Protein AF-A0A8C0BG82-F1 (afdb_monomer)

Organism: NCBI:txid224669

Foldseek 3Di:
DDDDDDDDDPPPPPDPDPLDQVLVVLDDPVLVVLLVPFQEEEEQDDPVDPVLVVLLVVLQFDPPQDWQCVLADVVLVVLLVVLLVVLLVCLVVLEDPVCVVVVDDSVNVSCVQCNPVRGGDLLVSLLSLVCSDSQNSHCPPRDDPRVVSSVVCVVVVGHYYHLHGSCLVSCLSVVDDSVLSNLQSVLSSVVVVCVVVVNDPDPDDVVRVSVCVSVVNCCVPQVVADDPSGGQSQDPPDDPVSNVSSVVSVVSCCVSVAVVSCVSSVVSVVVVCVVCVPGRYDYDYRDNDD

Mean predicted aligned error: 9.27 Å

Solvent-accessible surface area (backbone atoms only — not comparable to full-atom values): 17196 Å² total; per-residue (Å²): 143,84,83,83,88,79,86,84,85,84,78,77,75,79,69,78,70,79,85,71,40,76,66,62,77,72,51,56,67,69,59,55,49,48,52,69,72,25,52,27,42,35,28,50,57,47,85,83,43,66,64,47,52,52,46,52,58,56,68,39,40,35,69,100,75,46,48,37,72,78,76,40,57,71,66,60,43,51,50,51,50,56,50,53,55,50,43,65,71,44,40,60,76,39,48,47,71,68,46,46,75,72,69,53,44,53,68,57,52,45,44,73,73,55,50,69,48,55,36,29,30,63,55,53,44,37,45,47,57,73,59,62,42,59,70,48,49,51,53,58,92,55,62,54,70,69,59,46,52,51,53,51,35,54,75,68,68,36,49,74,45,50,73,54,55,58,65,71,68,42,44,62,63,70,64,55,54,69,68,57,38,52,50,52,38,51,51,52,53,51,52,55,53,33,42,73,70,65,77,41,80,84,74,83,51,72,68,51,51,53,51,28,57,76,67,71,45,46,66,76,53,50,71,78,43,70,69,61,89,62,83,85,67,85,52,96,83,54,56,74,70,56,46,51,54,31,50,50,51,50,53,48,47,49,44,45,68,32,53,54,38,51,54,53,45,52,55,49,52,55,47,53,53,69,78,38,79,89,61,44,75,31,79,57,70,88,76,59,81,132

Secondary structure (DSSP, 8-state):
--PPPPP-------PPPP---HHHHHS-HHHHHHHHH-SEEEESS-SS-HHHHHHHHHHTBPGGG--HHHHS-HHHHHHHHHHHHHHHHHHHHHS-HHHHHTT--HHHHHHHHHTTGGGB-HHHHHHHHHT-SHHHHHHTTSPPHHHHHHHHHHHTTPEEEESS-HHHHHHHHHTS-HHHHHHHHHHHHHHHHHHHTTSSPPP--HHHHHHHHHTT--HHHHSSS-SSSSPP---TTS-HHHHHHHHHHHHHHIIIIIIIHHHHHHHHHHHHHHH-TT--EEEE------

Nearest PDB structures (foldseek):
  8ev9-assembly1_D  TM=2.492E-01  e=1.684E+00  Homo sapiens
  7rhj-assembly1_B  TM=2.296E-01  e=2.253E+00  Homo sapiens
  7rhl-assembly1_B  TM=2.509E-01  e=4.441E+00  Homo sapiens
  7rhs-assembly1_D  TM=2.510E-01  e=9.188E+00  Homo sapiens

Radius of gyration: 22.51 Å; Cα contacts (8 Å, |Δi|>4): 256; chains: 1; bounding box: 66×70×52 Å

Structure (mmCIF, N/CA/C/O backbone):
data_AF-A0A8C0BG82-F1
#
_entry.id   AF-A0A8C0BG82-F1
#
loop_
_atom_site.group_PDB
_atom_site.id
_atom_site.type_symbol
_atom_site.label_atom_id
_atom_site.label_alt_id
_atom_site.label_comp_id
_atom_site.label_asym_id
_atom_site.label_entity_id
_atom_site.label_seq_id
_atom_site.pdbx_PDB_ins_code
_atom_site.Cartn_x
_atom_site.Cartn_y
_atom_site.Cartn_z
_atom_site.occupancy
_atom_site.B_iso_or_equiv
_atom_site.auth_seq_id
_atom_site.auth_comp_id
_atom_site.auth_asym_id
_atom_site.auth_atom_id
_atom_site.pdbx_PDB_model_num
ATOM 1 N N . ARG A 1 1 ? -39.133 -55.810 24.683 1.00 38.88 1 ARG A N 1
ATOM 2 C CA . ARG A 1 1 ? -38.107 -54.734 24.658 1.00 38.88 1 ARG A CA 1
ATOM 3 C C . ARG A 1 1 ? -37.184 -54.956 23.463 1.00 38.88 1 ARG A C 1
ATOM 5 O O . ARG A 1 1 ? -36.397 -55.885 23.531 1.00 38.88 1 ARG A O 1
ATOM 12 N N . ARG A 1 2 ? -37.277 -54.123 22.420 1.00 31.48 2 ARG A N 1
ATOM 13 C CA . ARG A 1 2 ? -36.164 -53.455 21.705 1.00 31.48 2 ARG A CA 1
ATOM 14 C C . ARG A 1 2 ? -36.752 -52.748 20.475 1.00 31.48 2 ARG A C 1
ATOM 16 O O . ARG A 1 2 ? -37.297 -53.392 19.590 1.00 31.48 2 ARG A O 1
ATOM 23 N N . ARG A 1 3 ? -36.729 -51.413 20.531 1.00 31.11 3 ARG A N 1
ATOM 24 C CA . ARG A 1 3 ? -37.060 -50.477 19.448 1.00 31.11 3 ARG A CA 1
ATOM 25 C C . ARG A 1 3 ? -35.919 -50.496 18.420 1.00 31.11 3 ARG A C 1
ATOM 27 O O . ARG A 1 3 ? -34.771 -50.668 18.824 1.00 31.11 3 ARG A O 1
ATOM 34 N N . GLY A 1 4 ? -36.240 -50.327 17.136 1.00 29.56 4 GLY A N 1
ATOM 35 C CA . GLY A 1 4 ? -35.252 -50.135 16.065 1.00 29.56 4 GLY A CA 1
ATOM 36 C C . GLY A 1 4 ? -34.573 -48.757 16.119 1.00 29.56 4 GLY A C 1
ATOM 37 O O . GLY A 1 4 ? -35.020 -47.903 16.891 1.00 29.56 4 GLY A O 1
ATOM 38 N N . PRO A 1 5 ? -33.519 -48.514 15.319 1.00 32.44 5 PRO A N 1
ATOM 39 C CA . PRO A 1 5 ? -32.954 -47.184 15.160 1.00 32.44 5 PRO A CA 1
ATOM 40 C C . PRO A 1 5 ? -33.536 -46.468 13.934 1.00 32.44 5 PRO A C 1
ATOM 42 O O . PRO A 1 5 ? -33.651 -47.031 12.846 1.00 32.44 5 PRO A O 1
ATOM 45 N N . ALA A 1 6 ? -33.910 -45.214 14.179 1.00 31.20 6 ALA A N 1
ATOM 46 C CA . ALA A 1 6 ? -34.323 -44.206 13.218 1.00 31.20 6 ALA A CA 1
ATOM 47 C C . ALA A 1 6 ? -33.116 -43.606 12.471 1.00 31.20 6 ALA A C 1
ATOM 49 O O . ALA A 1 6 ? -31.976 -43.719 12.922 1.00 31.20 6 ALA A O 1
ATOM 50 N N . GLY A 1 7 ? -33.414 -42.989 11.325 1.00 27.30 7 GLY A N 1
ATOM 51 C CA . GLY A 1 7 ? -32.470 -42.419 10.369 1.00 27.30 7 GLY A CA 1
ATOM 52 C C . GLY A 1 7 ? -31.543 -41.333 10.915 1.00 27.30 7 GLY A C 1
ATOM 53 O O . GLY A 1 7 ? -31.851 -40.625 11.871 1.00 27.30 7 GLY A O 1
ATOM 54 N N . ALA A 1 8 ? -30.390 -41.228 10.260 1.00 30.23 8 ALA A N 1
ATOM 55 C CA . ALA A 1 8 ? -29.417 -40.170 10.454 1.00 30.23 8 ALA A CA 1
ATOM 56 C C . ALA A 1 8 ? -29.614 -39.109 9.362 1.00 30.23 8 ALA A C 1
ATOM 58 O O . ALA A 1 8 ? -29.203 -39.303 8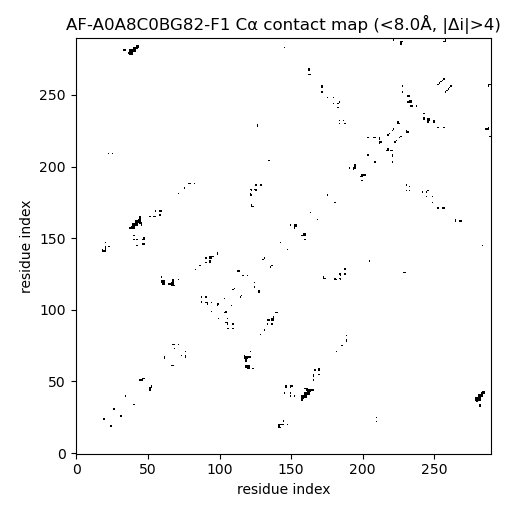.218 1.00 30.23 8 ALA A O 1
ATOM 59 N N . ASP A 1 9 ? -30.243 -37.995 9.731 1.00 28.62 9 ASP A N 1
ATOM 60 C CA . ASP A 1 9 ? -30.228 -36.755 8.961 1.00 28.62 9 ASP A CA 1
ATOM 61 C C . ASP A 1 9 ? -28.819 -36.146 9.015 1.00 28.62 9 ASP A C 1
ATOM 63 O O . ASP A 1 9 ? -28.390 -35.568 10.014 1.00 28.62 9 ASP A O 1
ATOM 67 N N . GLY A 1 10 ? -28.073 -36.294 7.922 1.00 26.84 10 GLY A N 1
ATOM 68 C CA . GLY A 1 10 ? -26.790 -35.633 7.702 1.00 26.84 10 GLY A CA 1
ATOM 69 C C . GLY A 1 10 ? -26.981 -34.203 7.202 1.00 26.84 10 GLY A C 1
ATOM 70 O O . GLY A 1 10 ? -26.769 -33.926 6.026 1.00 26.84 10 GLY A O 1
ATOM 71 N N . HIS A 1 11 ? -27.367 -33.277 8.079 1.00 28.92 11 HIS A N 1
ATOM 72 C CA . HIS A 1 11 ? -27.160 -31.840 7.863 1.00 28.92 11 HIS A CA 1
ATOM 73 C C . HIS A 1 11 ? -25.870 -31.412 8.563 1.00 28.92 11 HIS A C 1
ATOM 75 O O . HIS A 1 11 ? -25.867 -30.774 9.614 1.00 28.92 11 HIS A O 1
ATOM 81 N N . GLY A 1 12 ? -24.743 -31.790 7.960 1.00 26.22 12 GLY A N 1
ATOM 82 C CA . GLY A 1 12 ? -23.454 -31.183 8.256 1.00 26.22 12 GLY A CA 1
ATOM 83 C C . GLY A 1 12 ? -23.418 -29.793 7.636 1.00 26.22 12 GLY A C 1
ATOM 84 O O . GLY A 1 12 ? -22.928 -29.627 6.524 1.00 26.22 12 GLY A O 1
ATOM 85 N N . ALA A 1 13 ? -23.963 -28.799 8.338 1.00 27.16 13 ALA A N 1
ATOM 86 C CA . ALA A 1 13 ? -23.640 -27.411 8.055 1.00 27.16 13 ALA A CA 1
ATOM 87 C C . ALA A 1 13 ? -22.119 -27.271 8.198 1.00 27.16 13 ALA A C 1
ATOM 89 O O . ALA A 1 13 ? -21.587 -27.301 9.310 1.00 27.16 13 ALA A O 1
ATOM 90 N N . VAL A 1 14 ? -21.420 -27.182 7.066 1.00 28.69 14 VAL A N 1
ATOM 91 C CA . VAL A 1 14 ? -20.017 -26.781 7.021 1.00 28.69 14 VAL A CA 1
ATOM 92 C C . VAL A 1 14 ? -19.985 -25.375 7.603 1.00 28.69 14 VAL A C 1
ATOM 94 O O . VAL A 1 14 ? -20.322 -24.400 6.934 1.00 28.69 14 VAL A O 1
ATOM 97 N N . ARG A 1 15 ? -19.662 -25.273 8.895 1.00 26.80 15 ARG A N 1
ATOM 98 C CA . ARG A 1 15 ? -19.282 -23.997 9.490 1.00 26.80 15 ARG A CA 1
ATOM 99 C C . ARG A 1 15 ? -18.117 -23.479 8.645 1.00 26.80 15 ARG A C 1
ATOM 101 O O . ARG A 1 15 ? -17.170 -24.247 8.457 1.00 26.80 15 ARG A O 1
ATOM 108 N N . PRO A 1 16 ? -18.158 -22.243 8.120 1.00 30.59 16 PRO A N 1
ATOM 109 C CA . PRO A 1 16 ? -16.953 -21.665 7.557 1.00 30.59 16 PRO A CA 1
ATOM 110 C C . PRO A 1 16 ? -15.898 -21.721 8.662 1.00 30.59 16 PRO A C 1
ATOM 112 O O . PRO A 1 16 ? -16.149 -21.279 9.787 1.00 30.59 16 PRO A O 1
ATOM 115 N N . ALA A 1 17 ? -14.766 -22.363 8.374 1.00 31.86 17 ALA A N 1
ATOM 116 C CA . ALA A 1 17 ? -13.603 -22.271 9.239 1.00 31.86 17 ALA A CA 1
ATOM 117 C C . ALA A 1 17 ? -13.359 -20.777 9.506 1.00 31.86 17 ALA A C 1
ATOM 119 O O . ALA A 1 17 ? -13.514 -19.988 8.562 1.00 31.86 17 ALA A O 1
ATOM 120 N N . PRO A 1 18 ? -13.033 -20.365 10.745 1.00 40.84 18 PRO A N 1
ATOM 121 C CA . PRO A 1 18 ? -12.606 -18.996 10.960 1.00 40.84 18 PRO A CA 1
ATOM 122 C C . PRO A 1 18 ? -11.491 -18.736 9.951 1.00 40.84 18 PRO A C 1
ATOM 124 O O . PRO A 1 18 ? -10.557 -19.534 9.842 1.00 40.84 18 PRO A O 1
ATOM 127 N N . LEU A 1 19 ? -11.628 -17.673 9.163 1.00 45.09 19 LEU A N 1
ATOM 128 C CA . LEU A 1 19 ? -10.515 -17.127 8.401 1.00 45.09 19 LEU A CA 1
ATOM 129 C C . LEU A 1 19 ? -9.563 -16.547 9.450 1.00 45.09 19 LEU A C 1
ATOM 131 O O . LEU A 1 19 ? -9.586 -15.351 9.713 1.00 45.09 19 LEU A O 1
ATOM 135 N N . GLY A 1 20 ? -8.849 -17.429 10.150 1.00 49.94 20 GLY A N 1
ATOM 136 C CA . GLY A 1 20 ? -7.852 -17.051 11.130 1.00 49.94 20 GLY A CA 1
ATOM 137 C C . GLY A 1 20 ? -6.801 -16.247 10.395 1.00 49.94 20 GLY A C 1
ATOM 138 O O . GLY A 1 20 ? -6.220 -16.725 9.418 1.00 49.94 20 GLY A O 1
ATOM 139 N N . GLU A 1 21 ? -6.634 -15.004 10.811 1.00 66.69 21 GLU A N 1
ATOM 140 C CA . GLU A 1 21 ? -5.506 -14.201 10.391 1.00 66.69 21 GLU A CA 1
ATOM 141 C C . GLU A 1 21 ? -4.301 -14.681 11.222 1.00 66.69 21 GLU A C 1
ATOM 143 O O . GLU A 1 21 ? -4.390 -14.689 12.451 1.00 66.69 21 GLU A O 1
ATOM 148 N N . PRO A 1 22 ? -3.216 -15.173 10.595 1.00 70.00 22 PRO A N 1
ATOM 149 C CA . PRO A 1 22 ? -2.105 -15.784 11.312 1.00 70.00 22 PRO A CA 1
ATOM 150 C C . PRO A 1 22 ? -1.486 -14.863 12.359 1.00 70.00 22 PRO A C 1
ATOM 152 O O . PRO A 1 22 ? -1.104 -15.353 13.416 1.00 70.00 22 PRO A O 1
ATOM 155 N N . VAL A 1 23 ? -1.408 -13.549 12.112 1.00 75.69 23 VAL A N 1
ATOM 156 C CA . VAL A 1 23 ? -0.828 -12.586 13.061 1.00 75.69 23 VAL A CA 1
ATOM 157 C C . VAL A 1 23 ? -1.689 -12.462 14.322 1.00 75.69 23 VAL A C 1
ATOM 159 O O . VAL A 1 23 ? -1.130 -12.384 15.416 1.00 75.69 23 VAL A O 1
ATOM 162 N N . TRP A 1 24 ? -3.021 -12.516 14.219 1.00 83.62 24 TRP A N 1
ATOM 163 C CA . TRP A 1 24 ? -3.948 -12.418 15.351 1.00 83.62 24 TRP A CA 1
ATOM 164 C C . TRP A 1 24 ? -3.659 -13.452 16.437 1.00 83.62 24 TRP A C 1
ATOM 166 O O . TRP A 1 24 ? -3.707 -13.131 17.629 1.00 83.62 24 TRP A O 1
ATOM 176 N N . ASP A 1 25 ? -3.305 -14.677 16.057 1.00 85.56 25 ASP A N 1
ATOM 177 C CA . ASP A 1 25 ? -2.977 -15.728 17.019 1.00 85.56 25 ASP A CA 1
ATOM 178 C C . ASP A 1 25 ? -1.747 -15.360 17.863 1.00 85.56 25 ASP A C 1
ATOM 180 O O . ASP A 1 25 ? -1.724 -15.653 19.061 1.00 85.56 25 ASP A O 1
ATOM 184 N N . PHE A 1 26 ? -0.804 -14.604 17.297 1.00 84.31 26 PHE A N 1
ATOM 185 C CA . PHE A 1 26 ? 0.398 -14.111 17.975 1.00 84.31 26 PHE A CA 1
ATOM 186 C C . PHE A 1 26 ? 0.220 -12.764 18.689 1.00 84.31 26 PHE A C 1
ATOM 188 O O . PHE A 1 26 ? 1.141 -12.330 19.381 1.00 84.31 26 PHE A O 1
ATOM 195 N N . ILE A 1 27 ? -0.940 -12.105 18.574 1.00 85.62 27 ILE A N 1
ATOM 196 C CA . ILE A 1 27 ? -1.218 -10.874 19.323 1.00 85.62 27 ILE A CA 1
ATOM 197 C C . ILE A 1 27 ? -1.362 -11.192 20.826 1.00 85.62 27 ILE A C 1
ATOM 199 O O . ILE A 1 27 ? -2.117 -12.105 21.184 1.00 85.62 27 ILE A O 1
ATOM 203 N N . PRO A 1 28 ? -0.701 -10.429 21.721 1.00 89.31 28 PRO A N 1
ATOM 204 C CA . PRO A 1 28 ? -0.795 -10.618 23.167 1.00 89.31 28 PRO A CA 1
ATOM 205 C C . PRO A 1 28 ? -2.232 -10.601 23.719 1.00 89.31 28 PRO A C 1
ATOM 207 O O . PRO A 1 28 ? -3.070 -9.794 23.305 1.00 89.31 28 PRO A O 1
ATOM 210 N N . ASP A 1 29 ? -2.508 -11.446 24.717 1.00 92.38 29 ASP A N 1
ATOM 211 C CA . ASP A 1 29 ? -3.850 -11.605 25.304 1.00 92.38 29 ASP A CA 1
ATOM 212 C C . ASP A 1 29 ? -4.402 -10.319 25.929 1.00 92.38 29 ASP A C 1
ATOM 214 O O . ASP A 1 29 ? -5.606 -10.071 25.885 1.00 92.38 29 ASP A O 1
ATOM 218 N N . ASN A 1 30 ? -3.542 -9.458 26.475 1.00 93.31 30 ASN A N 1
ATOM 219 C CA . ASN A 1 30 ? -3.946 -8.150 26.994 1.00 93.31 30 ASN A CA 1
ATOM 220 C C . ASN A 1 30 ? -4.459 -7.224 25.878 1.00 93.31 30 ASN A C 1
ATOM 222 O O . ASN A 1 30 ? -5.438 -6.508 26.092 1.00 93.31 30 ASN A O 1
ATOM 226 N N . SER A 1 31 ? -3.855 -7.265 24.688 1.00 92.88 31 SER A N 1
ATOM 227 C CA . SER A 1 31 ? -4.324 -6.516 23.517 1.00 92.88 31 SER A CA 1
ATOM 228 C C . SER A 1 31 ? -5.655 -7.069 23.008 1.00 92.88 31 SER A C 1
ATOM 230 O O . SER A 1 31 ? -6.578 -6.297 22.746 1.00 92.88 31 SER A O 1
ATOM 232 N N . LYS A 1 32 ? -5.808 -8.401 22.961 1.00 94.69 32 LYS A N 1
ATOM 233 C CA . LYS A 1 32 ? -7.087 -9.059 22.631 1.00 94.69 32 LYS A CA 1
ATOM 234 C C . LYS A 1 32 ? -8.185 -8.682 23.633 1.00 94.69 32 LYS A C 1
ATOM 236 O O . LYS A 1 32 ? -9.292 -8.312 23.242 1.00 94.69 32 LYS A O 1
ATOM 241 N N . ALA A 1 33 ? -7.875 -8.698 24.929 1.00 95.44 33 ALA A N 1
ATOM 242 C CA . ALA A 1 33 ? -8.799 -8.298 25.988 1.00 95.44 33 ALA A CA 1
ATOM 243 C C . ALA A 1 33 ? -9.199 -6.817 25.878 1.00 95.44 33 ALA A C 1
ATOM 245 O O . ALA A 1 33 ? -10.384 -6.497 25.995 1.00 95.44 33 ALA A O 1
ATOM 246 N N . ALA A 1 34 ? -8.249 -5.921 25.591 1.00 95.31 34 ALA A N 1
ATOM 247 C CA . ALA A 1 34 ? -8.524 -4.504 25.357 1.00 95.31 34 ALA A CA 1
ATOM 248 C C . ALA A 1 34 ? -9.420 -4.290 24.127 1.00 95.31 34 ALA A C 1
ATOM 250 O O . ALA A 1 34 ? -10.384 -3.522 24.191 1.00 95.31 34 ALA A O 1
ATOM 251 N N . PHE A 1 35 ? -9.166 -5.019 23.035 1.00 95.88 35 PHE A N 1
ATOM 252 C CA . PHE A 1 35 ? -10.030 -5.007 21.857 1.00 95.88 35 PHE A CA 1
ATOM 253 C C . PHE A 1 35 ? -11.457 -5.417 22.230 1.00 95.88 35 PHE A C 1
ATOM 255 O O . PHE A 1 35 ? -12.406 -4.687 21.935 1.00 95.88 35 PHE A O 1
ATOM 262 N N . HIS A 1 36 ? -11.633 -6.523 22.958 1.00 95.12 36 HIS A N 1
ATOM 263 C CA . HIS A 1 36 ? -12.955 -6.982 23.386 1.00 95.12 36 HIS A CA 1
ATOM 264 C C . HIS A 1 36 ? -13.666 -6.002 24.330 1.00 95.12 36 HIS A C 1
ATOM 266 O O . HIS A 1 36 ? -14.861 -5.772 24.139 1.00 95.12 36 HIS A O 1
ATOM 272 N N . ALA A 1 37 ? -12.951 -5.385 25.273 1.00 95.56 37 ALA A N 1
ATOM 273 C CA . ALA A 1 37 ? -13.503 -4.441 26.249 1.00 95.56 37 ALA A CA 1
ATOM 274 C C . ALA A 1 37 ? -13.839 -3.052 25.669 1.00 95.56 37 ALA A C 1
ATOM 276 O O . ALA A 1 37 ? -14.608 -2.297 26.270 1.00 95.56 37 ALA A O 1
ATOM 277 N N . SER A 1 38 ? -13.270 -2.691 24.517 1.00 96.38 38 SER A N 1
ATOM 278 C CA . SER A 1 38 ? -13.531 -1.398 23.879 1.00 96.38 38 SER A CA 1
ATOM 279 C C . SER A 1 38 ? -14.961 -1.280 23.333 1.00 96.38 38 SER A C 1
ATOM 281 O O . SER A 1 38 ? -15.551 -2.242 22.840 1.00 96.38 38 SER A O 1
ATOM 283 N N . SER A 1 39 ? -15.529 -0.081 23.391 1.00 94.19 39 SER A N 1
ATOM 284 C CA . SER A 1 39 ? -16.819 0.239 22.762 1.00 94.19 39 SER A CA 1
ATOM 285 C C . SER A 1 39 ? -16.655 0.682 21.307 1.00 94.19 39 SER A C 1
ATOM 287 O O . SER A 1 39 ? -17.536 0.456 20.473 1.00 94.19 39 SER A O 1
ATOM 289 N N . SER A 1 40 ? -15.511 1.302 21.013 1.00 95.62 40 SER A N 1
ATOM 290 C CA . SER A 1 40 ? -15.192 1.893 19.721 1.00 95.62 40 SER A CA 1
ATOM 291 C C . SER A 1 40 ? -13.805 1.457 19.260 1.00 95.62 40 SER A C 1
ATOM 293 O O . SER A 1 40 ? -12.877 1.406 20.067 1.00 95.62 40 SER A O 1
ATOM 295 N N . VAL A 1 41 ? -13.660 1.179 17.970 1.00 96.06 41 VAL A N 1
ATOM 296 C CA . VAL A 1 41 ? -12.406 0.767 17.335 1.00 96.06 41 VAL A CA 1
ATOM 297 C C . VAL A 1 41 ? -12.081 1.746 16.217 1.00 96.06 41 VAL A C 1
ATOM 299 O O . VAL A 1 41 ? -12.922 2.012 15.365 1.00 96.06 41 VAL A O 1
ATOM 302 N N . TYR A 1 42 ? -10.877 2.301 16.227 1.00 95.50 42 TYR A N 1
ATOM 303 C CA . TYR A 1 42 ? -10.434 3.269 15.233 1.00 95.50 42 TYR A CA 1
ATOM 304 C C . TYR A 1 42 ? -9.222 2.746 14.474 1.00 95.50 42 TYR A C 1
ATOM 306 O O . TYR A 1 42 ? -8.256 2.278 15.079 1.00 95.50 42 TYR A O 1
ATOM 314 N N . PHE A 1 43 ? -9.290 2.883 13.156 1.00 93.62 43 PHE A N 1
ATOM 315 C CA . PHE A 1 43 ? -8.257 2.498 12.204 1.00 93.62 43 PHE A CA 1
ATOM 316 C C . PHE A 1 43 ? -7.637 3.731 11.549 1.00 93.62 43 PHE A C 1
ATOM 318 O O . PHE A 1 43 ? -8.096 4.865 11.726 1.00 93.62 43 PHE A O 1
ATOM 325 N N . GLU A 1 44 ? -6.578 3.512 10.781 1.00 91.06 44 GLU A N 1
ATOM 326 C CA . GLU A 1 44 ? -5.970 4.540 9.935 1.00 91.06 44 GLU A CA 1
ATOM 327 C C . GLU A 1 44 ? -6.973 5.028 8.891 1.00 91.06 44 GLU A C 1
ATOM 329 O O . GLU A 1 44 ? -7.317 6.206 8.845 1.00 91.06 44 GLU A O 1
ATOM 334 N N . LEU A 1 45 ? -7.508 4.084 8.121 1.00 89.75 45 LEU A N 1
ATOM 335 C CA . LEU A 1 45 ? -8.561 4.279 7.142 1.00 89.75 45 LEU A CA 1
ATOM 336 C C . LEU A 1 45 ? -9.692 3.289 7.382 1.00 89.75 45 LEU A C 1
ATOM 338 O O . LEU A 1 45 ? -9.478 2.181 7.871 1.00 89.75 45 LEU A O 1
ATOM 342 N N . ASP A 1 46 ? -10.892 3.680 6.970 1.00 88.25 46 ASP A N 1
ATOM 343 C CA . ASP A 1 46 ? -12.038 2.787 6.961 1.00 88.25 46 ASP A CA 1
ATOM 344 C C . ASP A 1 46 ? -12.004 1.928 5.692 1.00 88.25 46 ASP A C 1
ATOM 346 O O . ASP A 1 46 ? -12.436 2.350 4.620 1.00 88.25 46 ASP A O 1
ATOM 350 N N . LEU A 1 47 ? -11.438 0.727 5.807 1.00 82.69 47 LEU A N 1
ATOM 351 C CA . LEU A 1 47 ? -11.341 -0.217 4.693 1.00 82.69 47 LEU A CA 1
ATOM 352 C C . LEU A 1 47 ? -12.660 -0.950 4.402 1.00 82.69 47 LEU A C 1
ATOM 354 O O . LEU A 1 47 ? -12.710 -1.706 3.429 1.00 82.69 47 LEU A O 1
ATOM 358 N N . THR A 1 48 ? -13.710 -0.757 5.210 1.00 85.50 48 THR A N 1
ATOM 359 C CA . THR A 1 48 ? -15.042 -1.319 4.936 1.00 85.50 48 THR A CA 1
ATOM 360 C C . THR A 1 48 ? -15.938 -0.328 4.191 1.00 85.50 48 THR A C 1
ATOM 362 O O . THR A 1 48 ? -16.858 -0.758 3.492 1.00 85.50 48 THR A O 1
ATOM 365 N N . ASP A 1 49 ? -15.610 0.971 4.217 1.00 88.06 49 ASP A N 1
ATOM 366 C CA . ASP A 1 49 ? -16.267 2.007 3.414 1.00 88.06 49 ASP A CA 1
ATOM 367 C C . ASP A 1 49 ? -15.888 1.934 1.911 1.00 88.06 49 ASP A C 1
ATOM 369 O O . ASP A 1 49 ? -14.734 2.193 1.531 1.00 88.06 49 ASP A O 1
ATOM 373 N N . PRO A 1 50 ? -16.854 1.675 1.001 1.00 90.94 50 PRO A N 1
ATOM 374 C CA . PRO A 1 50 ? -16.617 1.684 -0.442 1.00 90.94 50 PRO A CA 1
ATOM 375 C C . PRO A 1 50 ? -16.060 3.009 -0.983 1.00 90.94 50 PRO A C 1
ATOM 377 O O . PRO A 1 50 ? -15.334 2.993 -1.983 1.00 90.94 50 PRO A O 1
ATOM 380 N N . TYR A 1 51 ? -16.371 4.151 -0.357 1.00 93.19 51 TYR A N 1
ATOM 381 C CA . TYR A 1 51 ? -15.844 5.449 -0.788 1.00 93.19 51 TYR A CA 1
ATOM 382 C C . TYR A 1 51 ? -14.345 5.567 -0.519 1.00 93.19 51 TYR A C 1
ATOM 384 O O . TYR A 1 51 ? -13.616 6.055 -1.387 1.00 93.19 51 TYR A O 1
ATOM 392 N N . THR A 1 52 ? -13.864 5.057 0.617 1.00 89.06 52 THR A N 1
ATOM 393 C CA . THR A 1 52 ? -12.429 4.980 0.926 1.00 89.06 52 THR A CA 1
ATOM 394 C C . THR A 1 52 ? -11.698 4.135 -0.111 1.00 89.06 52 THR A C 1
ATOM 396 O O . THR A 1 52 ? -10.703 4.579 -0.690 1.00 89.06 52 THR A O 1
ATOM 399 N N . ILE A 1 53 ? -12.224 2.945 -0.416 1.00 85.75 53 ILE A N 1
ATOM 400 C CA . ILE A 1 53 ? -11.636 2.038 -1.412 1.00 85.75 53 ILE A CA 1
ATOM 401 C C . ILE A 1 53 ? -11.616 2.681 -2.806 1.00 85.75 53 ILE A C 1
ATOM 403 O O . ILE A 1 53 ? -10.591 2.656 -3.491 1.00 85.75 53 ILE A O 1
ATOM 407 N N . SER A 1 54 ? -12.720 3.308 -3.220 1.00 91.69 54 SER A N 1
ATOM 408 C CA . SER A 1 54 ? -12.807 4.015 -4.503 1.00 91.69 54 SER A CA 1
ATOM 409 C C . SER A 1 54 ? -11.854 5.214 -4.573 1.00 91.69 54 SER A C 1
ATOM 411 O O . SER A 1 54 ? -11.238 5.460 -5.616 1.00 91.69 54 SER A O 1
ATOM 413 N N . GLY A 1 55 ? -11.706 5.962 -3.479 1.00 92.19 55 GLY A N 1
ATOM 414 C CA . GLY A 1 55 ? -10.777 7.084 -3.383 1.00 92.19 55 GLY A CA 1
ATOM 415 C C . GLY A 1 55 ? -9.322 6.634 -3.526 1.00 92.19 55 GLY A C 1
ATOM 416 O O . GLY A 1 55 ? -8.585 7.188 -4.347 1.00 92.19 55 GLY A O 1
ATOM 417 N N . LEU A 1 56 ? -8.932 5.581 -2.799 1.00 87.75 56 LEU A N 1
ATOM 418 C CA . LEU A 1 56 ? -7.603 4.974 -2.902 1.00 87.75 56 LEU A CA 1
ATOM 419 C C . LEU A 1 56 ? -7.338 4.455 -4.317 1.00 87.75 56 LEU A C 1
ATOM 421 O O . LEU A 1 56 ? -6.263 4.689 -4.860 1.00 87.75 56 LEU A O 1
ATOM 425 N N . ALA A 1 57 ? -8.307 3.789 -4.949 1.00 88.94 57 ALA A N 1
ATOM 426 C CA . ALA A 1 57 ? -8.161 3.318 -6.325 1.00 88.94 57 ALA A CA 1
ATOM 427 C C . ALA A 1 57 ? -7.966 4.484 -7.309 1.00 88.94 57 ALA A C 1
ATOM 429 O O . ALA A 1 57 ? -7.117 4.417 -8.197 1.00 88.94 57 ALA A O 1
ATOM 430 N N . SER A 1 58 ? -8.709 5.576 -7.125 1.00 92.44 58 SER A N 1
ATOM 431 C CA . SER A 1 58 ? -8.655 6.747 -8.006 1.00 92.44 58 SER A CA 1
ATOM 432 C C . SER A 1 58 ? -7.318 7.483 -7.913 1.00 92.44 58 SER A C 1
ATOM 434 O O . SER A 1 58 ? -6.768 7.898 -8.933 1.00 92.44 58 SER A O 1
ATOM 436 N N . CYS A 1 59 ? -6.750 7.611 -6.710 1.00 90.19 59 CYS A N 1
ATOM 437 C CA . CYS A 1 59 ? -5.499 8.344 -6.511 1.00 90.19 59 CYS A CA 1
ATOM 438 C C . CYS A 1 59 ? -4.255 7.612 -7.052 1.00 90.19 59 CYS A C 1
ATOM 440 O O . CYS A 1 59 ? -3.202 8.237 -7.219 1.00 90.19 59 CYS A O 1
ATOM 442 N N . GLN A 1 60 ? -4.378 6.314 -7.358 1.00 91.12 60 GLN A N 1
ATOM 443 C CA . GLN A 1 60 ? -3.329 5.514 -7.998 1.00 91.12 60 GLN A CA 1
ATOM 444 C C . GLN A 1 60 ? -3.160 5.835 -9.483 1.00 91.12 60 GLN A C 1
ATOM 446 O O . GLN A 1 60 ? -2.124 5.517 -10.068 1.00 91.12 60 GLN A O 1
ATOM 451 N N . MET A 1 61 ? -4.173 6.435 -10.106 1.00 94.75 61 MET A N 1
ATOM 452 C CA . MET A 1 61 ? -4.261 6.573 -11.555 1.00 94.75 61 MET A CA 1
ATOM 453 C C . MET A 1 61 ? -3.475 7.782 -12.065 1.00 94.75 61 MET A C 1
ATOM 455 O O . MET A 1 61 ? -3.356 8.818 -11.395 1.00 94.75 61 MET A O 1
ATOM 459 N N . LEU A 1 62 ? -2.930 7.652 -13.275 1.00 95.19 62 LEU A N 1
ATOM 460 C CA . LEU A 1 62 ? -2.367 8.778 -14.011 1.00 95.19 62 LEU A CA 1
ATOM 461 C C . LEU A 1 62 ? -3.456 9.835 -14.268 1.00 95.19 62 LEU A C 1
ATOM 463 O O . LEU A 1 62 ? -4.609 9.481 -14.550 1.00 95.19 62 LEU A O 1
ATOM 467 N N . PRO A 1 63 ? -3.115 11.132 -14.154 1.00 91.88 63 PRO A N 1
ATOM 468 C CA . PRO A 1 63 ? -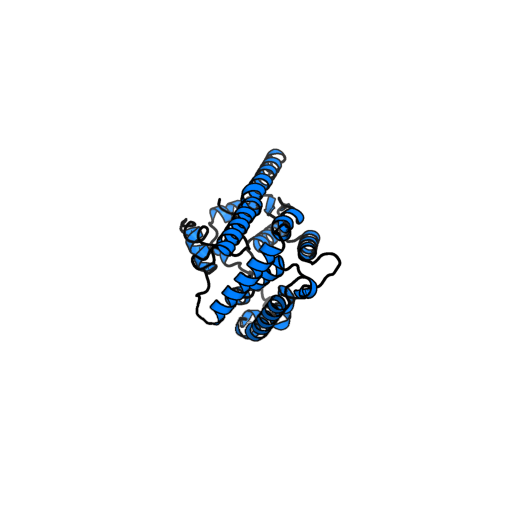4.059 12.204 -14.432 1.00 91.88 63 PRO A CA 1
ATOM 469 C C . PRO A 1 63 ? -4.449 12.206 -15.917 1.00 91.88 63 PRO A C 1
ATOM 471 O O . PRO A 1 63 ? -3.792 11.596 -16.753 1.00 91.88 63 PRO A O 1
ATOM 474 N N . HIS A 1 64 ? -5.565 12.863 -16.245 1.00 90.06 64 HIS A N 1
ATOM 475 C CA . HIS A 1 64 ? -6.041 13.071 -17.627 1.00 90.06 64 HIS A CA 1
ATOM 476 C C . HIS A 1 64 ? -6.246 11.805 -18.475 1.00 90.06 64 HIS A C 1
ATOM 478 O O . HIS A 1 64 ? -6.502 11.887 -19.672 1.00 90.06 64 HIS A O 1
ATOM 484 N N . GLY A 1 65 ? -6.195 10.632 -17.852 1.00 86.31 65 GLY A N 1
ATOM 485 C CA . GLY A 1 65 ? -6.359 9.363 -18.532 1.00 86.31 65 GLY A CA 1
ATOM 486 C C . GLY A 1 65 ? -5.133 8.880 -19.308 1.00 86.31 65 GLY A C 1
ATOM 487 O O . GLY A 1 65 ? -5.282 7.951 -20.100 1.00 86.31 65 GLY A O 1
ATOM 488 N N . GLU A 1 66 ? -3.957 9.456 -19.056 1.00 94.19 66 GLU A N 1
ATOM 489 C CA . GLU A 1 66 ? -2.691 9.063 -19.685 1.00 94.19 66 GLU A CA 1
ATOM 490 C C . GLU A 1 66 ? -2.343 7.585 -19.443 1.00 94.19 66 GLU A C 1
ATOM 492 O O . GLU A 1 66 ? -2.897 6.914 -18.554 1.00 94.19 66 GLU A O 1
ATOM 497 N N . ASN A 1 67 ? -1.415 7.074 -20.253 1.00 96.00 67 ASN A N 1
ATOM 498 C CA . ASN A 1 67 ? -0.868 5.735 -20.117 1.00 96.00 67 ASN A CA 1
ATOM 499 C C . ASN A 1 67 ? 0.594 5.788 -19.653 1.00 96.00 67 ASN A C 1
ATOM 501 O O . ASN A 1 67 ? 1.351 6.714 -19.936 1.00 96.00 67 ASN A O 1
ATOM 505 N N . LEU A 1 68 ? 1.012 4.748 -18.946 1.00 95.75 68 LEU A N 1
ATOM 506 C CA . LEU A 1 68 ? 2.348 4.618 -18.401 1.00 95.75 68 LEU A CA 1
ATOM 507 C C . LEU A 1 68 ? 3.426 4.604 -19.495 1.00 95.75 68 LEU A C 1
ATOM 509 O O . LEU A 1 68 ? 4.534 5.088 -19.264 1.00 95.75 68 LEU A O 1
ATOM 513 N N . GLN A 1 69 ? 3.106 4.095 -20.688 1.00 96.38 69 GLN A N 1
ATOM 514 C CA . GLN A 1 69 ? 4.013 4.129 -21.841 1.00 96.38 69 GLN A CA 1
ATOM 515 C C . GLN A 1 69 ? 4.344 5.559 -22.309 1.00 96.38 69 GLN A C 1
ATOM 517 O O . GLN A 1 69 ? 5.387 5.756 -22.929 1.00 96.38 69 GLN A O 1
ATOM 522 N N . ASP A 1 70 ? 3.459 6.526 -22.035 1.00 94.50 70 ASP A N 1
ATOM 523 C CA . ASP A 1 70 ? 3.594 7.914 -22.487 1.00 94.50 70 ASP A CA 1
ATOM 524 C C . ASP A 1 70 ? 4.496 8.717 -21.539 1.00 94.50 70 ASP A C 1
ATOM 526 O O . ASP A 1 70 ? 5.153 9.670 -21.955 1.00 94.50 70 ASP A O 1
ATOM 530 N N . VAL A 1 71 ? 4.563 8.307 -20.268 1.00 95.12 71 VAL A N 1
ATOM 531 C CA . VAL A 1 71 ? 5.368 8.977 -19.237 1.00 95.12 71 VAL A CA 1
ATOM 532 C C . VAL A 1 71 ? 6.722 8.301 -19.021 1.00 95.12 71 VAL A C 1
ATOM 534 O O . VAL A 1 71 ? 7.708 8.979 -18.745 1.00 95.12 71 VAL A O 1
ATOM 537 N N . LEU A 1 72 ? 6.817 6.972 -19.143 1.00 97.12 72 LEU A N 1
ATOM 538 C CA . LEU A 1 72 ? 8.061 6.249 -18.873 1.00 97.12 72 LEU A CA 1
ATOM 539 C C . LEU A 1 72 ? 9.034 6.252 -20.062 1.00 97.12 72 LEU A C 1
ATOM 541 O O . LEU A 1 72 ? 8.621 6.112 -21.214 1.00 97.12 72 LEU A O 1
ATOM 545 N N . PRO A 1 73 ? 10.358 6.254 -19.802 1.00 97.75 73 PRO A N 1
ATOM 546 C CA . PRO A 1 73 ? 11.344 5.941 -20.826 1.00 97.75 73 PRO A CA 1
ATOM 547 C C . PRO A 1 73 ? 11.049 4.590 -21.488 1.00 97.75 73 PRO A C 1
ATOM 549 O O . PRO A 1 73 ? 10.804 3.588 -20.810 1.00 97.75 73 PRO A O 1
ATOM 552 N N . ARG A 1 74 ? 11.138 4.543 -22.823 1.00 97.31 74 ARG A N 1
ATOM 553 C CA . ARG A 1 74 ? 10.741 3.382 -23.640 1.00 97.31 74 ARG A CA 1
ATOM 554 C C . ARG A 1 74 ? 11.354 2.058 -23.176 1.00 97.31 74 ARG A C 1
ATOM 556 O O . ARG A 1 74 ? 10.677 1.032 -23.202 1.00 97.31 74 ARG A O 1
ATOM 563 N N . GLU A 1 75 ? 12.626 2.062 -22.776 1.00 97.19 75 GLU A N 1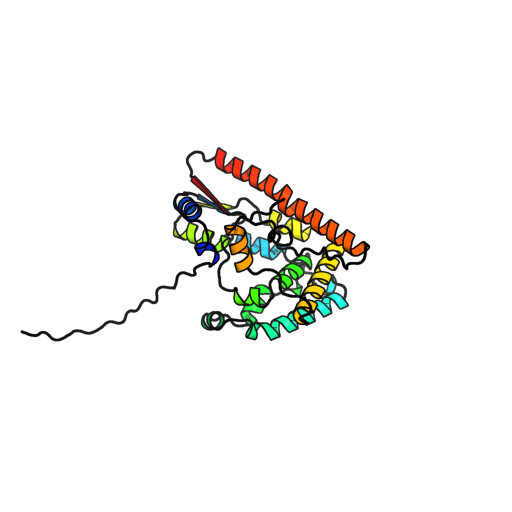
ATOM 564 C CA . GLU A 1 75 ? 13.284 0.837 -22.307 1.00 97.19 75 GLU A CA 1
ATOM 565 C C . GLU A 1 75 ? 12.812 0.416 -20.913 1.00 97.19 75 GLU A C 1
ATOM 567 O O . GLU A 1 75 ? 12.581 -0.770 -20.687 1.00 97.19 75 GLU A O 1
ATOM 572 N N . LEU A 1 76 ? 12.573 1.370 -20.008 1.00 97.50 76 LEU A N 1
ATOM 573 C CA . LEU A 1 76 ? 12.050 1.079 -18.673 1.00 97.50 76 LEU A CA 1
ATOM 574 C C . LEU A 1 76 ? 10.641 0.478 -18.750 1.00 97.50 76 LEU A C 1
ATOM 576 O O . LEU A 1 76 ? 10.383 -0.549 -18.125 1.00 97.50 76 LEU A O 1
ATOM 580 N N . TYR A 1 77 ? 9.759 1.045 -19.582 1.00 98.25 77 TYR A N 1
ATOM 581 C CA . TYR A 1 77 ? 8.419 0.492 -19.810 1.00 98.25 77 TYR A CA 1
ATOM 582 C C . TYR A 1 77 ? 8.475 -0.935 -20.381 1.00 98.25 77 TYR A C 1
ATOM 584 O O . TYR A 1 77 ? 7.792 -1.834 -19.890 1.00 98.25 77 TYR A O 1
ATOM 592 N N . ARG A 1 78 ? 9.334 -1.194 -21.379 1.00 98.00 78 ARG A N 1
ATOM 593 C CA . ARG A 1 78 ? 9.520 -2.553 -21.924 1.00 98.00 78 ARG A CA 1
ATOM 594 C C . ARG A 1 78 ? 10.035 -3.534 -20.881 1.00 98.00 78 ARG A C 1
ATOM 596 O O . ARG A 1 78 ? 9.579 -4.675 -20.848 1.00 98.00 78 ARG A O 1
ATOM 603 N N . ARG A 1 79 ? 10.991 -3.112 -20.055 1.00 97.81 79 ARG A N 1
ATOM 604 C CA . ARG A 1 79 ? 11.571 -3.933 -18.991 1.00 97.81 79 ARG A CA 1
ATOM 605 C C . ARG A 1 79 ? 10.527 -4.293 -17.935 1.00 97.81 79 ARG A C 1
ATOM 607 O O . ARG A 1 79 ? 10.383 -5.472 -17.627 1.00 97.81 79 ARG A O 1
ATOM 614 N N . LEU A 1 80 ? 9.736 -3.316 -17.495 1.00 97.88 80 LEU A N 1
ATOM 615 C CA . LEU A 1 80 ? 8.579 -3.523 -16.627 1.00 97.88 80 LEU A CA 1
ATOM 616 C C . LEU A 1 80 ? 7.575 -4.510 -17.241 1.00 97.88 80 LEU A C 1
ATOM 618 O O . LEU A 1 80 ? 7.191 -5.477 -16.590 1.00 97.88 80 LEU A O 1
ATOM 622 N N . LYS A 1 81 ? 7.196 -4.316 -18.510 1.00 98.00 81 LYS A N 1
ATOM 623 C CA . LYS A 1 81 ? 6.257 -5.206 -19.208 1.00 98.00 81 LYS A CA 1
ATOM 624 C C . LYS A 1 81 ? 6.763 -6.651 -19.256 1.00 98.00 81 LYS A C 1
ATOM 626 O O . LYS A 1 81 ? 6.036 -7.554 -18.863 1.00 98.00 81 LYS A O 1
ATOM 631 N N . ARG A 1 82 ? 8.031 -6.868 -19.635 1.00 97.69 82 ARG A N 1
ATOM 632 C CA . ARG A 1 82 ? 8.669 -8.203 -19.605 1.00 97.69 82 ARG A CA 1
ATOM 633 C C . ARG A 1 82 ? 8.653 -8.821 -18.204 1.00 97.69 82 ARG A C 1
ATOM 635 O O . ARG A 1 82 ? 8.504 -10.033 -18.072 1.00 97.69 82 ARG A O 1
ATOM 642 N N . HIS A 1 83 ? 8.842 -8.010 -17.165 1.00 96.69 83 HIS A N 1
ATOM 643 C CA . HIS A 1 83 ? 8.813 -8.477 -15.783 1.00 96.69 83 HIS A CA 1
ATOM 644 C C . HIS A 1 83 ? 7.402 -8.913 -15.350 1.00 96.69 83 HIS A C 1
ATOM 646 O O . HIS A 1 83 ? 7.244 -9.998 -14.794 1.00 96.69 83 HIS A O 1
ATOM 652 N N . LEU A 1 84 ? 6.370 -8.133 -15.680 1.00 97.00 84 LEU A N 1
ATOM 653 C CA . LEU A 1 84 ? 4.973 -8.496 -15.417 1.00 97.00 84 LEU A CA 1
ATOM 654 C C . LEU A 1 84 ? 4.524 -9.724 -16.227 1.00 97.00 84 LEU A C 1
ATOM 656 O O . LEU A 1 84 ? 3.820 -10.578 -15.689 1.00 97.00 84 LEU A O 1
ATOM 660 N N . ASP A 1 85 ? 4.979 -9.861 -17.477 1.00 96.75 85 ASP A N 1
ATOM 661 C CA . ASP A 1 85 ? 4.742 -11.055 -18.301 1.00 96.75 85 ASP A CA 1
ATOM 662 C C . ASP A 1 85 ? 5.354 -12.309 -17.638 1.00 96.75 85 ASP A C 1
ATOM 664 O O . ASP A 1 85 ? 4.714 -13.360 -17.577 1.00 96.75 85 ASP A O 1
ATOM 668 N N . TYR A 1 86 ? 6.561 -12.192 -17.068 1.00 95.94 86 TYR A N 1
ATOM 669 C CA . TYR A 1 86 ? 7.177 -13.256 -16.268 1.00 95.94 86 TYR A CA 1
ATOM 670 C C . TYR A 1 86 ? 6.349 -13.599 -15.022 1.00 95.94 86 TYR A C 1
ATOM 672 O O . TYR A 1 86 ? 6.061 -14.773 -14.798 1.00 95.94 86 TYR A O 1
ATOM 680 N N . ILE A 1 87 ? 5.927 -12.601 -14.235 1.00 94.75 87 ILE A N 1
ATOM 681 C CA . ILE A 1 87 ? 5.090 -12.825 -13.044 1.00 94.75 87 ILE A CA 1
ATOM 682 C C . ILE A 1 87 ? 3.823 -13.583 -13.428 1.00 94.75 87 ILE A C 1
ATOM 684 O O . ILE A 1 87 ? 3.495 -14.583 -12.795 1.00 94.75 87 ILE A O 1
ATOM 688 N N . LYS A 1 88 ? 3.137 -13.160 -14.494 1.00 95.19 88 LYS A N 1
ATOM 689 C CA . LYS A 1 88 ? 1.910 -13.810 -14.963 1.00 95.19 88 LYS A CA 1
ATOM 690 C C . LYS A 1 88 ? 2.123 -15.294 -15.294 1.00 95.19 88 LYS A C 1
ATOM 692 O O . LYS A 1 88 ? 1.263 -16.111 -14.976 1.00 95.19 88 LYS A O 1
ATOM 697 N N . LEU A 1 89 ? 3.268 -15.649 -15.882 1.00 95.44 89 LEU A N 1
ATOM 698 C CA . LEU A 1 89 ? 3.643 -17.042 -16.164 1.00 95.44 89 LEU A CA 1
ATOM 699 C C . LEU A 1 89 ? 3.957 -17.848 -14.894 1.00 95.44 89 LEU A C 1
ATOM 701 O O . LEU A 1 89 ? 3.660 -19.043 -14.828 1.00 95.44 89 LEU A O 1
ATOM 705 N N . MET A 1 90 ? 4.556 -17.214 -13.888 1.00 94.75 90 MET A N 1
ATOM 706 C CA . MET A 1 90 ? 4.944 -17.878 -12.642 1.00 94.75 90 MET A CA 1
ATOM 707 C C . MET A 1 90 ? 3.799 -18.026 -11.647 1.00 94.75 90 MET A C 1
ATOM 709 O O . MET A 1 90 ? 3.777 -18.989 -10.885 1.00 94.75 90 MET A O 1
ATOM 713 N N . LEU A 1 91 ? 2.824 -17.122 -11.683 1.00 93.25 91 LEU A N 1
ATOM 714 C CA . LEU A 1 91 ? 1.741 -17.034 -10.711 1.00 93.25 91 LEU A CA 1
ATOM 715 C C . LEU A 1 91 ? 1.007 -18.372 -10.479 1.00 93.25 91 LEU A C 1
ATOM 717 O O . LEU A 1 91 ? 0.841 -18.732 -9.314 1.00 93.25 91 LEU A O 1
ATOM 721 N N . PRO A 1 92 ? 0.664 -19.188 -11.503 1.00 93.06 92 PRO A N 1
ATOM 722 C CA . PRO A 1 92 ? 0.113 -20.522 -11.272 1.00 93.06 92 PRO A CA 1
ATOM 723 C C . PRO A 1 92 ? 0.984 -21.399 -10.364 1.00 93.06 92 PRO A C 1
ATOM 725 O O . PRO A 1 92 ? 0.442 -22.107 -9.524 1.00 93.06 92 PRO A O 1
ATOM 728 N N . HIS A 1 93 ? 2.311 -21.350 -10.498 1.00 92.88 93 HIS A N 1
ATOM 729 C CA . HIS A 1 93 ? 3.255 -22.164 -9.724 1.00 92.88 93 HIS A CA 1
ATOM 730 C C . HIS A 1 93 ? 3.415 -21.681 -8.278 1.00 92.88 93 HIS A C 1
ATOM 732 O O . HIS A 1 93 ? 3.670 -22.494 -7.392 1.00 92.88 93 HIS A O 1
ATOM 738 N N . TRP A 1 94 ? 3.235 -20.383 -8.037 1.00 92.25 94 TRP A N 1
ATOM 739 C CA . TRP A 1 94 ? 3.314 -19.787 -6.702 1.00 92.25 94 TRP A CA 1
ATOM 740 C C . TRP A 1 94 ? 2.035 -19.978 -5.882 1.00 92.25 94 TRP A C 1
ATOM 742 O O . TRP A 1 94 ? 2.090 -20.007 -4.656 1.00 92.25 94 TRP A O 1
ATOM 752 N N . MET A 1 95 ? 0.883 -20.151 -6.535 1.00 89.81 95 MET A N 1
ATOM 753 C CA . MET A 1 95 ? -0.391 -20.359 -5.844 1.00 89.81 95 MET A CA 1
ATOM 754 C C . MET A 1 95 ? -0.454 -21.688 -5.089 1.00 89.81 95 MET A C 1
ATOM 756 O O . MET A 1 95 ? -0.042 -22.740 -5.588 1.00 89.81 95 MET A O 1
ATOM 760 N N . THR A 1 96 ? -1.079 -21.658 -3.915 1.00 87.88 96 THR A N 1
ATOM 761 C CA . THR A 1 96 ? -1.317 -22.846 -3.094 1.00 87.88 96 THR A CA 1
ATOM 762 C C . THR A 1 96 ? -2.536 -23.642 -3.590 1.00 87.88 96 THR A C 1
ATOM 764 O O . THR A 1 96 ? -3.439 -23.084 -4.226 1.00 87.88 96 THR A O 1
ATOM 767 N N . PRO A 1 97 ? -2.611 -24.956 -3.301 1.00 86.31 97 PRO A N 1
ATOM 768 C CA . PRO A 1 97 ? -3.793 -25.759 -3.618 1.00 86.31 97 PRO A CA 1
ATOM 769 C C . PRO A 1 97 ? -5.085 -25.201 -3.004 1.00 86.31 97 PRO A C 1
ATOM 771 O O . PRO A 1 97 ? -6.117 -25.187 -3.673 1.00 86.31 97 PRO A O 1
ATOM 774 N N . ASP A 1 98 ? -5.016 -24.671 -1.781 1.00 85.69 98 ASP A N 1
ATOM 775 C CA . ASP A 1 98 ? -6.167 -24.108 -1.066 1.00 85.69 98 ASP A CA 1
ATOM 776 C C . ASP A 1 98 ? -6.731 -22.863 -1.755 1.00 85.69 98 ASP A C 1
ATOM 778 O O . ASP A 1 98 ? -7.949 -22.703 -1.853 1.00 85.69 98 ASP A O 1
ATOM 782 N N . GLN A 1 99 ? -5.866 -21.993 -2.286 1.00 85.06 99 GLN A N 1
ATOM 783 C CA . GLN A 1 99 ? -6.295 -20.828 -3.067 1.00 85.06 99 GLN A CA 1
ATOM 784 C C . GLN A 1 99 ? -7.080 -21.257 -4.311 1.00 85.06 99 GLN A C 1
ATOM 786 O O . GLN A 1 99 ? -8.154 -20.717 -4.587 1.00 85.06 99 GLN A O 1
ATOM 791 N N . ARG A 1 100 ? -6.589 -22.276 -5.025 1.00 83.25 100 ARG A N 1
ATOM 792 C CA . ARG A 1 100 ? -7.274 -22.827 -6.204 1.00 83.25 100 ARG A CA 1
ATOM 793 C C . ARG A 1 100 ? -8.598 -23.492 -5.823 1.00 83.25 100 ARG A C 1
ATOM 795 O O . ARG A 1 100 ? -9.595 -23.295 -6.510 1.00 83.25 100 ARG A O 1
ATOM 802 N N . GLY A 1 101 ? -8.628 -24.221 -4.705 1.00 80.31 101 GLY A N 1
ATOM 803 C CA . GLY A 1 101 ? -9.838 -24.845 -4.159 1.00 80.31 101 GLY A CA 1
ATOM 804 C C . GLY A 1 101 ? -10.926 -23.837 -3.768 1.00 80.31 101 GLY A C 1
ATOM 805 O O . GLY A 1 101 ? -12.109 -24.153 -3.854 1.00 80.31 101 GLY A O 1
ATOM 806 N N . LYS A 1 102 ? -10.540 -22.604 -3.414 1.00 80.88 102 LYS A N 1
ATOM 807 C CA . LYS A 1 102 ? -11.446 -21.467 -3.160 1.00 80.88 102 LYS A CA 1
ATOM 808 C C . LYS A 1 102 ? -11.866 -20.711 -4.432 1.00 80.88 102 LYS A C 1
ATOM 810 O O . LYS A 1 102 ? -12.525 -19.680 -4.334 1.00 80.88 102 LYS A O 1
ATOM 815 N N . GLY A 1 103 ? -11.492 -21.192 -5.620 1.00 76.69 103 GLY A N 1
ATOM 816 C CA . GLY A 1 103 ? -11.843 -20.570 -6.899 1.00 76.69 103 GLY A CA 1
ATOM 817 C C . GLY A 1 103 ? -10.980 -19.365 -7.289 1.00 76.69 103 GLY A C 1
ATOM 818 O O . GLY A 1 103 ? -11.347 -18.637 -8.210 1.00 76.69 103 GLY A O 1
ATOM 819 N N . LEU A 1 104 ? -9.835 -19.137 -6.629 1.00 78.62 104 LEU A N 1
ATOM 820 C CA . LEU A 1 104 ? -8.857 -18.154 -7.095 1.00 78.62 104 LEU A CA 1
ATOM 821 C C . LEU A 1 104 ? -8.057 -18.777 -8.244 1.00 78.62 104 LEU A C 1
ATOM 823 O O . LEU A 1 104 ? -7.286 -19.717 -8.047 1.00 78.62 104 LEU A O 1
ATOM 827 N N . TYR A 1 105 ? -8.241 -18.246 -9.450 1.00 86.75 105 TYR A N 1
ATOM 828 C CA . TYR A 1 105 ? -7.461 -18.617 -10.633 1.00 86.75 105 TYR A CA 1
ATOM 829 C C . TYR A 1 105 ? -6.331 -17.617 -10.863 1.00 86.75 105 TYR A C 1
ATOM 831 O O . TYR A 1 105 ? -6.460 -16.444 -10.517 1.00 86.75 105 TYR A O 1
ATOM 839 N N . ALA A 1 106 ? -5.244 -18.067 -11.491 1.00 89.75 106 ALA A N 1
ATOM 840 C CA . ALA A 1 106 ? -4.050 -17.248 -11.673 1.00 89.75 106 ALA A CA 1
ATOM 841 C C . ALA A 1 106 ? -4.326 -15.932 -12.422 1.00 89.75 106 ALA A C 1
ATOM 843 O O . ALA A 1 106 ? -3.923 -14.868 -11.961 1.00 89.75 106 ALA A O 1
ATOM 844 N N . ASP A 1 107 ? -5.083 -15.979 -13.522 1.00 89.88 107 ASP A N 1
ATOM 845 C CA . ASP A 1 107 ? -5.449 -14.772 -14.274 1.00 89.88 107 ASP A CA 1
ATOM 846 C C . ASP A 1 107 ? -6.354 -13.833 -13.473 1.00 89.88 107 ASP A C 1
ATOM 848 O O . ASP A 1 107 ? -6.207 -12.614 -13.548 1.00 89.88 107 ASP A O 1
ATOM 852 N N . TYR A 1 108 ? -7.277 -14.388 -12.683 1.00 88.81 108 TYR A N 1
ATOM 853 C CA . TYR A 1 108 ? -8.139 -13.594 -11.813 1.00 88.81 108 TYR A CA 1
ATOM 854 C C . TYR A 1 108 ? -7.316 -12.880 -10.739 1.00 88.81 108 TYR A C 1
ATOM 856 O O . TYR A 1 108 ? -7.457 -11.672 -10.563 1.00 88.81 108 TYR A O 1
ATOM 864 N N . LEU A 1 109 ? -6.414 -13.602 -10.067 1.00 88.25 109 LEU A N 1
ATOM 865 C CA . LEU A 1 109 ? -5.550 -13.035 -9.035 1.00 88.25 109 LEU A CA 1
ATOM 866 C C . LEU A 1 109 ? -4.591 -11.989 -9.618 1.00 88.25 109 LEU A C 1
ATOM 868 O O . LEU A 1 109 ? -4.440 -10.912 -9.044 1.00 88.25 109 LEU A O 1
ATOM 872 N N . PHE A 1 110 ? -4.007 -12.261 -10.789 1.00 92.00 110 PHE A N 1
ATOM 873 C CA . PHE A 1 110 ? -3.184 -11.287 -11.499 1.00 92.00 110 PHE A CA 1
ATOM 874 C C . PHE A 1 110 ? -3.973 -10.014 -11.809 1.00 92.00 110 PHE A C 1
ATOM 876 O O . PHE A 1 110 ? -3.515 -8.921 -11.496 1.00 92.00 110 PHE A O 1
ATOM 883 N N . ASN A 1 111 ? -5.172 -10.137 -12.381 1.00 91.75 111 ASN A N 1
ATOM 884 C CA . ASN A 1 111 ? -6.006 -8.985 -12.722 1.00 91.75 111 ASN A CA 1
ATOM 885 C C . ASN A 1 111 ? -6.504 -8.233 -11.479 1.00 91.75 111 ASN A C 1
ATOM 887 O O . ASN A 1 111 ? -6.658 -7.017 -11.534 1.00 91.75 111 ASN A O 1
ATOM 891 N N . ALA A 1 112 ? -6.720 -8.919 -10.357 1.00 85.75 112 ALA A N 1
ATOM 892 C CA . ALA A 1 112 ? -7.102 -8.279 -9.103 1.00 85.75 112 ALA A CA 1
ATOM 893 C C . ALA A 1 112 ? -5.978 -7.396 -8.530 1.00 85.75 112 ALA A C 1
ATOM 895 O O . ALA A 1 112 ? -6.260 -6.344 -7.963 1.00 85.75 112 ALA A O 1
ATOM 896 N N . ILE A 1 113 ? -4.711 -7.795 -8.693 1.00 84.44 113 ILE A N 1
ATOM 897 C CA . ILE A 1 113 ? -3.554 -7.057 -8.156 1.00 84.44 113 ILE A CA 1
ATOM 898 C C . ILE A 1 113 ? -3.023 -6.038 -9.174 1.00 84.44 113 ILE A C 1
ATOM 900 O O . ILE A 1 113 ? -2.841 -4.858 -8.866 1.00 84.44 113 ILE A O 1
ATOM 904 N N . ALA A 1 114 ? -2.778 -6.507 -10.396 1.00 91.12 114 ALA A N 1
ATOM 905 C CA . ALA A 1 114 ? -2.088 -5.794 -11.464 1.00 91.12 114 ALA A CA 1
ATOM 90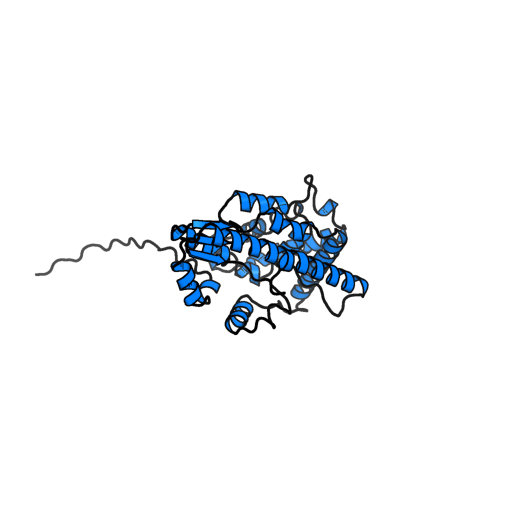6 C C . ALA A 1 114 ? -2.992 -5.405 -12.639 1.00 91.12 114 ALA A C 1
ATOM 908 O O . ALA A 1 114 ? -2.507 -4.942 -13.673 1.00 91.12 114 ALA A O 1
ATOM 909 N N . GLY A 1 115 ? -4.310 -5.557 -12.509 1.00 90.62 115 GLY A N 1
ATOM 910 C CA . GLY A 1 115 ? -5.255 -5.064 -13.505 1.00 90.62 115 GLY A CA 1
ATOM 911 C C . GLY A 1 115 ? -5.062 -3.571 -13.763 1.00 90.62 115 GLY A C 1
ATOM 912 O O . GLY A 1 115 ? -4.842 -2.783 -12.841 1.00 90.62 115 GLY A O 1
ATOM 913 N N . ASN A 1 116 ? -5.137 -3.180 -15.037 1.00 92.94 116 ASN A N 1
ATOM 914 C CA . ASN A 1 116 ? -4.990 -1.791 -15.481 1.00 92.94 116 ASN A CA 1
ATOM 915 C C . ASN A 1 116 ? -3.691 -1.104 -15.011 1.00 92.94 116 ASN A C 1
ATOM 917 O O . ASN A 1 116 ? -3.660 0.122 -14.899 1.00 92.94 116 ASN A O 1
ATOM 921 N N . TRP A 1 117 ? -2.614 -1.859 -14.751 1.00 95.62 117 TRP A N 1
ATOM 922 C CA . TRP A 1 117 ? -1.328 -1.300 -14.309 1.00 95.62 117 TRP A CA 1
ATOM 923 C C . TRP A 1 117 ? -0.791 -0.209 -15.246 1.00 95.62 117 TRP A C 1
ATOM 925 O O . TRP A 1 117 ? -0.188 0.753 -14.784 1.00 95.62 117 TRP A O 1
ATOM 935 N N . GLU A 1 118 ? -1.082 -0.300 -16.546 1.00 97.19 118 GLU A N 1
ATOM 936 C CA . GLU A 1 118 ? -0.695 0.690 -17.560 1.00 97.19 118 GLU A CA 1
ATOM 937 C C . GLU A 1 118 ? -1.333 2.069 -17.353 1.00 97.19 118 GLU A C 1
ATOM 939 O O . GLU A 1 118 ? -0.918 3.044 -17.964 1.00 97.19 118 GLU A O 1
ATOM 944 N N . ARG A 1 119 ? -2.361 2.173 -16.513 1.00 96.62 119 ARG A N 1
ATOM 945 C CA . ARG A 1 119 ? -3.052 3.429 -16.206 1.00 96.62 119 ARG A CA 1
ATOM 946 C C . ARG A 1 119 ? -2.687 3.974 -14.825 1.00 96.62 119 ARG A C 1
ATOM 948 O O . ARG A 1 119 ? -3.147 5.056 -14.461 1.00 96.62 119 ARG A O 1
ATOM 955 N N . LYS A 1 120 ? -1.884 3.240 -14.051 1.00 94.75 120 LYS A N 1
ATOM 956 C CA . LYS A 1 120 ? -1.414 3.650 -12.724 1.00 94.75 120 LYS A CA 1
ATOM 957 C C . LYS A 1 120 ? -0.189 4.555 -12.844 1.00 94.75 120 LYS A C 1
ATOM 959 O O . LYS A 1 120 ? 0.588 4.441 -13.788 1.00 94.75 120 LYS A O 1
ATOM 964 N N . ARG A 1 121 ? 0.018 5.443 -11.870 1.00 94.56 121 ARG A N 1
ATOM 965 C CA . ARG A 1 121 ? 1.249 6.247 -11.780 1.00 94.56 121 ARG A CA 1
ATOM 966 C C . ARG A 1 121 ? 2.439 5.328 -11.488 1.00 94.56 121 ARG A C 1
ATOM 968 O O . ARG A 1 121 ? 2.263 4.325 -10.790 1.00 94.56 121 ARG A O 1
ATOM 975 N N . PRO A 1 122 ? 3.661 5.673 -11.927 1.00 94.44 122 PRO A N 1
ATOM 976 C CA . PRO A 1 122 ? 4.772 4.736 -11.817 1.00 94.44 122 PRO A CA 1
ATOM 977 C C . PRO A 1 122 ? 5.168 4.380 -10.375 1.00 94.44 122 PRO A C 1
ATOM 979 O O . PRO A 1 122 ? 5.589 3.252 -10.140 1.00 94.44 122 PRO A O 1
ATOM 982 N N . VAL A 1 123 ? 4.958 5.272 -9.397 1.00 89.44 123 VAL A N 1
ATOM 983 C CA . VAL A 1 123 ? 5.175 4.961 -7.968 1.00 89.44 123 VAL A CA 1
ATOM 984 C C . VAL A 1 123 ? 4.268 3.823 -7.485 1.00 89.44 123 VAL A C 1
ATOM 986 O O . VAL A 1 123 ? 4.719 2.914 -6.801 1.00 89.44 123 VAL A O 1
ATOM 989 N N . TRP A 1 124 ? 3.004 3.796 -7.911 1.00 90.56 124 TRP A N 1
ATOM 990 C CA . TRP A 1 124 ? 2.064 2.735 -7.545 1.00 90.56 124 TRP A CA 1
ATOM 991 C C . TRP A 1 124 ? 2.355 1.430 -8.274 1.00 90.56 124 TRP A C 1
ATOM 993 O O . TRP A 1 124 ? 2.137 0.354 -7.727 1.00 90.56 124 TRP A O 1
ATOM 1003 N N . VAL A 1 125 ? 2.885 1.513 -9.493 1.00 93.38 125 VAL A N 1
ATOM 1004 C CA . VAL A 1 125 ? 3.376 0.342 -10.226 1.00 93.38 125 VAL A CA 1
ATOM 1005 C C . VAL A 1 125 ? 4.605 -0.252 -9.545 1.00 93.38 125 VAL A C 1
ATOM 1007 O O . VAL A 1 125 ? 4.700 -1.469 -9.432 1.00 93.38 125 VAL A O 1
ATOM 1010 N N . MET A 1 126 ? 5.512 0.584 -9.040 1.00 88.00 126 MET A N 1
ATOM 1011 C CA . MET A 1 126 ? 6.650 0.140 -8.235 1.00 88.00 126 MET A CA 1
ATOM 1012 C C . MET A 1 126 ? 6.179 -0.602 -6.973 1.00 88.00 126 MET A C 1
ATOM 1014 O O . MET A 1 126 ? 6.612 -1.728 -6.744 1.00 88.00 126 MET A O 1
ATOM 1018 N N . LEU A 1 127 ? 5.253 -0.028 -6.194 1.00 83.44 127 LEU A N 1
ATOM 1019 C CA . LEU A 1 127 ? 4.665 -0.698 -5.020 1.00 83.44 127 LEU A CA 1
ATOM 1020 C C . LEU A 1 127 ? 3.992 -2.025 -5.392 1.00 83.44 127 LEU A C 1
ATOM 1022 O O . LEU A 1 127 ? 4.190 -3.043 -4.735 1.00 83.44 127 LEU A O 1
ATOM 1026 N N . MET A 1 128 ? 3.233 -2.027 -6.488 1.00 87.50 128 MET A N 1
ATOM 1027 C CA . MET A 1 128 ? 2.565 -3.218 -7.003 1.00 87.50 128 MET A CA 1
ATOM 1028 C C . MET A 1 128 ? 3.567 -4.323 -7.347 1.00 87.50 128 MET A C 1
ATOM 1030 O O . MET A 1 128 ? 3.353 -5.458 -6.929 1.00 87.50 128 MET A O 1
ATOM 1034 N N . VAL A 1 129 ? 4.660 -4.007 -8.052 1.00 88.62 129 VAL A N 1
ATOM 1035 C CA . VAL A 1 129 ? 5.731 -4.968 -8.373 1.00 88.62 129 VAL A CA 1
ATOM 1036 C C . VAL A 1 129 ? 6.325 -5.570 -7.100 1.00 88.62 129 VAL A C 1
ATOM 1038 O O . VAL A 1 129 ? 6.483 -6.785 -7.033 1.00 88.62 129 VAL A O 1
ATOM 1041 N N . ASN A 1 130 ? 6.555 -4.767 -6.057 1.00 81.19 130 ASN A N 1
ATOM 1042 C CA . ASN A 1 130 ? 7.045 -5.274 -4.770 1.00 81.19 130 ASN A CA 1
ATOM 1043 C C . ASN A 1 130 ? 6.069 -6.203 -4.041 1.00 81.19 130 ASN A C 1
ATOM 1045 O O . ASN A 1 130 ? 6.513 -6.963 -3.197 1.00 81.19 130 ASN A O 1
ATOM 1049 N N . SER A 1 131 ? 4.782 -6.181 -4.396 1.00 81.06 131 SER A N 1
ATOM 1050 C CA . SER A 1 131 ? 3.743 -7.052 -3.823 1.00 81.06 131 SER A CA 1
ATOM 1051 C C . SER A 1 131 ? 3.402 -8.284 -4.681 1.00 81.06 131 SER A C 1
ATOM 1053 O O . SER A 1 131 ? 2.354 -8.917 -4.487 1.00 81.06 131 SER A O 1
ATOM 1055 N N . LEU A 1 132 ? 4.232 -8.568 -5.693 1.00 85.38 132 LEU A N 1
ATOM 1056 C CA . LEU A 1 132 ? 4.063 -9.641 -6.678 1.00 85.38 132 LEU A CA 1
ATOM 1057 C C . LEU A 1 132 ? 5.200 -10.678 -6.608 1.00 85.38 132 LEU A C 1
ATOM 1059 O O . LEU A 1 132 ? 5.635 -11.204 -7.636 1.00 85.38 132 LEU A O 1
ATOM 1063 N N . THR A 1 133 ? 5.679 -10.988 -5.401 1.00 83.69 133 THR A N 1
ATOM 1064 C CA . THR A 1 133 ? 6.646 -12.073 -5.170 1.00 83.69 133 THR A CA 1
ATOM 1065 C C . THR A 1 133 ? 5.953 -13.416 -4.916 1.00 83.69 133 THR A C 1
ATOM 1067 O O . THR A 1 133 ? 4.746 -13.480 -4.680 1.00 83.69 133 THR A O 1
ATOM 1070 N N . GLU A 1 134 ? 6.708 -14.519 -4.933 1.00 85.25 134 GLU A N 1
ATOM 1071 C CA . GLU A 1 134 ? 6.166 -15.838 -4.580 1.00 85.25 134 GLU A CA 1
ATOM 1072 C C . GLU A 1 134 ? 5.542 -15.848 -3.176 1.00 85.25 134 GLU A C 1
ATOM 1074 O O . GLU A 1 134 ? 4.433 -16.358 -3.000 1.00 85.25 134 GLU A O 1
ATOM 1079 N N . THR A 1 135 ? 6.225 -15.255 -2.196 1.00 79.12 135 THR A N 1
ATOM 1080 C CA . THR A 1 135 ? 5.759 -15.168 -0.808 1.00 79.12 135 THR A CA 1
ATOM 1081 C C . THR A 1 135 ? 4.455 -14.379 -0.713 1.00 79.12 135 THR A C 1
ATOM 1083 O O . THR A 1 135 ? 3.496 -14.859 -0.106 1.00 79.12 135 THR A O 1
ATOM 1086 N N . ASP A 1 136 ? 4.372 -13.228 -1.390 1.00 79.31 136 ASP A N 1
ATOM 1087 C CA . ASP A 1 136 ? 3.155 -12.407 -1.409 1.00 79.31 136 ASP A CA 1
ATOM 1088 C C . ASP A 1 136 ? 1.981 -13.140 -2.047 1.00 79.31 136 ASP A C 1
ATOM 1090 O O . ASP A 1 136 ? 0.851 -13.042 -1.575 1.00 79.31 136 ASP A O 1
ATOM 1094 N N . ILE A 1 137 ? 2.222 -13.870 -3.141 1.00 84.19 137 ILE A N 1
ATOM 1095 C CA . ILE A 1 137 ? 1.172 -14.628 -3.825 1.00 84.19 137 ILE A CA 1
ATOM 1096 C C . ILE A 1 137 ? 0.683 -15.782 -2.951 1.00 84.19 137 ILE A C 1
ATOM 1098 O O . ILE A 1 137 ? -0.527 -16.005 -2.889 1.00 84.19 137 ILE A O 1
ATOM 1102 N N . ARG A 1 138 ? 1.571 -16.479 -2.234 1.00 83.75 138 ARG A N 1
ATOM 1103 C CA . ARG A 1 138 ? 1.199 -17.581 -1.330 1.00 83.75 138 ARG A CA 1
ATOM 1104 C C . ARG A 1 138 ? 0.315 -17.130 -0.168 1.00 83.75 138 ARG A C 1
ATOM 1106 O O . ARG A 1 138 ? -0.564 -17.891 0.230 1.00 83.75 138 ARG A O 1
ATOM 1113 N N . SER A 1 139 ? 0.504 -15.910 0.336 1.00 75.44 139 SER A N 1
ATOM 1114 C CA . SER A 1 139 ? -0.292 -15.356 1.440 1.00 75.44 139 SER A CA 1
ATOM 1115 C C . SER A 1 139 ? -1.625 -14.728 1.000 1.00 75.44 139 SER A C 1
ATOM 1117 O O . SER A 1 139 ? -2.478 -14.432 1.840 1.00 75.44 139 SER A O 1
ATOM 1119 N N . ARG A 1 140 ? -1.881 -14.558 -0.311 1.00 79.31 140 ARG A N 1
ATOM 1120 C CA . ARG A 1 140 ? -3.149 -13.975 -0.797 1.00 79.31 140 ARG A CA 1
ATOM 1121 C C . ARG A 1 140 ? -4.375 -14.791 -0.381 1.00 79.31 140 ARG A C 1
ATOM 1123 O O . ARG A 1 140 ? -4.398 -16.018 -0.449 1.00 79.31 140 ARG A O 1
ATOM 1130 N N . GLY A 1 141 ? -5.446 -14.082 -0.030 1.00 70.25 141 GLY A N 1
ATOM 1131 C CA . GLY A 1 141 ? -6.697 -14.677 0.453 1.00 70.25 141 GLY A CA 1
ATOM 1132 C C . GLY A 1 141 ? -6.779 -14.800 1.976 1.00 70.25 141 GLY A C 1
ATOM 1133 O O . GLY A 1 141 ? -7.822 -15.206 2.485 1.00 70.25 141 GLY A O 1
ATOM 1134 N N . VAL A 1 142 ? -5.717 -14.419 2.688 1.00 70.62 142 VAL A N 1
ATOM 1135 C CA . VAL A 1 142 ? -5.734 -14.123 4.123 1.00 70.62 142 VAL A CA 1
ATOM 1136 C C . VAL A 1 142 ? -5.953 -12.611 4.288 1.00 70.62 142 VAL A C 1
ATOM 1138 O O . VAL A 1 142 ? -5.272 -11.838 3.606 1.00 70.62 142 VAL A O 1
ATOM 1141 N N . PRO A 1 143 ? -6.931 -12.158 5.097 1.00 72.19 143 PRO A N 1
ATOM 1142 C CA . PRO A 1 143 ? -7.114 -10.731 5.350 1.00 72.19 143 PRO A CA 1
ATOM 1143 C C . PRO A 1 143 ? -5.897 -10.174 6.092 1.00 72.19 143 PRO A C 1
ATOM 1145 O O . PRO A 1 143 ? -5.329 -10.852 6.934 1.00 72.19 143 PRO A O 1
ATOM 1148 N N . VAL A 1 144 ? -5.506 -8.934 5.806 1.00 78.25 144 VAL A N 1
ATOM 1149 C CA . VAL A 1 144 ? -4.528 -8.230 6.651 1.00 78.25 144 VAL A CA 1
ATOM 1150 C C . VAL A 1 144 ? -5.143 -7.930 8.021 1.00 78.25 144 VAL A C 1
ATOM 1152 O O . VAL A 1 144 ? -6.365 -7.786 8.117 1.00 78.25 144 VAL A O 1
ATOM 1155 N N . LEU A 1 145 ? -4.308 -7.799 9.058 1.00 83.50 145 LEU A N 1
ATOM 1156 C CA . LEU A 1 145 ? -4.754 -7.600 10.443 1.00 83.50 145 LEU A CA 1
ATOM 1157 C C . LEU A 1 145 ? -5.769 -6.453 10.583 1.00 83.50 145 LEU A C 1
ATOM 1159 O O . LEU A 1 145 ? -6.790 -6.631 11.237 1.00 83.50 145 LEU A O 1
ATOM 1163 N N . ASP A 1 146 ? -5.551 -5.319 9.917 1.00 83.69 146 ASP A N 1
ATOM 1164 C CA . ASP A 1 146 ? -6.465 -4.170 9.990 1.00 83.69 146 ASP A CA 1
ATOM 1165 C C . ASP A 1 146 ? -7.866 -4.501 9.464 1.00 83.69 146 ASP A C 1
ATOM 1167 O O . ASP A 1 146 ? -8.870 -4.193 10.106 1.00 83.69 146 ASP A O 1
ATOM 1171 N N . LEU A 1 147 ? -7.946 -5.186 8.318 1.00 83.81 147 LEU A N 1
ATOM 1172 C CA . LEU A 1 147 ? -9.221 -5.608 7.741 1.00 83.81 147 LEU A CA 1
ATOM 1173 C C . LEU A 1 147 ? -9.892 -6.674 8.612 1.00 83.81 147 LEU A C 1
ATOM 1175 O O . LEU A 1 147 ? -11.105 -6.624 8.810 1.00 83.81 147 LEU A O 1
ATOM 1179 N N . TYR A 1 148 ? -9.115 -7.616 9.150 1.00 89.00 148 TYR A N 1
ATOM 1180 C CA . TYR A 1 148 ? -9.620 -8.621 10.084 1.00 89.00 148 TYR A CA 1
ATOM 1181 C C . TYR A 1 148 ? -10.218 -7.966 11.338 1.00 89.00 148 TYR A C 1
ATOM 1183 O O . TYR A 1 148 ? -11.352 -8.260 11.714 1.00 89.00 148 TYR A O 1
ATOM 1191 N N . LEU A 1 149 ? -9.499 -7.024 11.952 1.00 92.25 149 LEU A N 1
ATOM 1192 C CA . LEU A 1 149 ? -9.965 -6.285 13.123 1.00 92.25 149 LEU A CA 1
ATOM 1193 C C . LEU A 1 149 ? -11.214 -5.454 12.818 1.00 92.25 149 LEU A C 1
ATOM 1195 O O . LEU A 1 149 ? -12.114 -5.395 13.657 1.00 92.25 149 LEU A O 1
ATOM 1199 N N . ALA A 1 150 ? -11.294 -4.830 11.640 1.00 91.69 150 ALA A N 1
ATOM 1200 C CA . ALA A 1 150 ? -12.472 -4.076 11.220 1.00 91.69 150 ALA A CA 1
ATOM 1201 C C . ALA A 1 150 ? -13.701 -4.989 11.083 1.00 91.69 150 ALA A C 1
ATOM 1203 O O . ALA A 1 150 ? -14.755 -4.697 11.652 1.00 91.69 150 ALA A O 1
ATOM 1204 N N . GLN A 1 151 ? -13.544 -6.142 10.428 1.00 91.38 151 GLN A N 1
ATOM 1205 C CA . GLN A 1 151 ? -14.600 -7.151 10.290 1.00 91.38 151 GLN A CA 1
ATOM 1206 C C . GLN A 1 151 ? -15.043 -7.714 11.648 1.00 91.38 151 GLN A C 1
ATOM 1208 O O . GLN A 1 151 ? -16.239 -7.868 11.902 1.00 91.38 151 GLN A O 1
ATOM 1213 N N . GLU A 1 152 ? -14.103 -7.986 12.555 1.00 93.06 152 GLU A N 1
ATOM 1214 C CA . GLU A 1 152 ? -14.422 -8.444 13.909 1.00 93.06 152 GLU A CA 1
ATOM 1215 C C . GLU A 1 152 ? -15.118 -7.359 14.739 1.00 93.06 152 GLU A C 1
ATOM 1217 O O . GLU A 1 152 ? -16.054 -7.659 15.487 1.00 93.06 152 GLU A O 1
ATOM 1222 N N . ALA A 1 153 ? -14.731 -6.091 14.586 1.00 94.38 153 ALA A N 1
ATOM 1223 C CA . ALA A 1 153 ? -15.403 -4.970 15.234 1.00 94.38 153 ALA A CA 1
ATOM 1224 C C . ALA A 1 153 ? -16.858 -4.830 14.755 1.00 94.38 153 ALA A C 1
ATOM 1226 O O . ALA A 1 153 ? -17.761 -4.709 15.591 1.00 94.38 153 ALA A O 1
ATOM 1227 N N . GLU A 1 154 ? -17.104 -4.938 13.446 1.00 92.56 154 GLU A N 1
ATOM 1228 C CA . GLU A 1 154 ? -18.451 -4.962 12.861 1.00 92.56 154 GLU A CA 1
ATOM 1229 C C . GLU A 1 154 ? -19.271 -6.158 13.362 1.00 92.56 154 GLU A C 1
ATOM 1231 O O . GLU A 1 154 ? -20.411 -5.995 13.811 1.00 92.56 154 GLU A O 1
ATOM 1236 N N . ARG A 1 155 ? -18.682 -7.362 13.374 1.00 94.00 155 ARG A N 1
ATOM 1237 C CA . ARG A 1 155 ? -19.322 -8.585 13.890 1.00 94.00 155 ARG A CA 1
ATOM 1238 C C . ARG A 1 155 ? -19.737 -8.433 15.354 1.00 94.00 155 ARG A C 1
ATOM 1240 O O . ARG A 1 155 ? -20.796 -8.919 15.758 1.00 94.00 155 ARG A O 1
ATOM 1247 N N . MET A 1 156 ? -18.916 -7.751 16.148 1.00 95.50 156 MET A N 1
ATOM 1248 C CA . MET A 1 156 ? -19.185 -7.428 17.550 1.00 95.50 156 MET A CA 1
ATOM 1249 C C . MET A 1 156 ? -20.074 -6.189 17.741 1.00 95.50 156 MET A C 1
ATOM 1251 O O . MET A 1 156 ? -20.368 -5.842 18.886 1.00 95.50 156 MET A O 1
ATOM 1255 N N . LYS A 1 157 ? -20.527 -5.539 16.660 1.00 95.38 157 LYS A N 1
ATOM 1256 C CA . LYS A 1 157 ? -21.336 -4.306 16.671 1.00 95.38 157 LYS A CA 1
ATOM 1257 C C . LYS A 1 157 ? -20.679 -3.154 17.443 1.00 95.38 157 LYS A C 1
ATOM 1259 O O . LYS A 1 157 ? -21.366 -2.372 18.103 1.00 95.38 157 LYS A O 1
ATOM 1264 N N . LYS A 1 158 ? -19.350 -3.067 17.392 1.00 95.06 158 LYS A N 1
ATOM 1265 C CA . LYS A 1 158 ? -18.592 -1.933 17.934 1.00 95.06 158 LYS A CA 1
ATOM 1266 C C . LYS A 1 158 ? -18.750 -0.728 17.009 1.00 95.06 158 LYS A C 1
ATOM 1268 O O . LYS A 1 158 ? -19.031 -0.882 15.824 1.00 95.06 158 LYS A O 1
ATOM 1273 N N . THR A 1 159 ? -18.556 0.473 17.546 1.00 94.19 159 THR A N 1
ATOM 1274 C CA . THR A 1 159 ? -18.474 1.673 16.698 1.00 94.19 159 THR A CA 1
ATOM 1275 C C . THR A 1 159 ? -17.115 1.689 16.008 1.00 94.19 159 THR A C 1
ATOM 1277 O O . THR A 1 159 ? -16.100 1.640 16.697 1.00 94.19 159 THR A O 1
ATOM 1280 N N . THR A 1 160 ? -17.076 1.753 14.681 1.00 94.25 160 THR A N 1
ATOM 1281 C CA . THR A 1 160 ? -15.829 1.875 13.916 1.00 94.25 160 THR A CA 1
ATOM 1282 C C . THR A 1 160 ? -15.600 3.314 13.459 1.00 94.25 160 THR A C 1
ATOM 1284 O O . THR A 1 160 ? -16.540 4.105 13.359 1.00 94.25 160 THR A O 1
ATOM 1287 N N . GLY A 1 161 ? -14.343 3.679 13.221 1.00 93.31 161 GLY A N 1
ATOM 1288 C CA . GLY A 1 161 ? -13.984 4.985 12.677 1.00 93.31 161 GLY A CA 1
ATOM 1289 C C . GLY A 1 161 ? -12.576 5.010 12.096 1.00 93.31 161 GLY A C 1
ATOM 1290 O O . GLY A 1 161 ? -11.779 4.099 12.319 1.00 93.31 161 GLY A O 1
ATOM 1291 N N . ALA A 1 162 ? -12.268 6.081 11.369 1.00 94.25 162 ALA A N 1
ATOM 1292 C CA . ALA A 1 162 ? -10.964 6.314 10.762 1.00 94.25 162 ALA A CA 1
ATOM 1293 C C . ALA A 1 162 ? -10.345 7.617 11.274 1.00 94.25 162 ALA A C 1
ATOM 1295 O O . ALA A 1 162 ? -11.045 8.611 11.490 1.00 94.25 162 ALA A O 1
ATOM 1296 N N . VAL A 1 163 ? -9.028 7.615 11.468 1.00 95.19 163 VAL A N 1
ATOM 1297 C CA . VAL A 1 163 ? -8.279 8.802 11.901 1.00 95.19 163 VAL A CA 1
ATOM 1298 C C . VAL A 1 163 ? -7.706 9.578 10.723 1.00 95.19 163 VAL A C 1
ATOM 1300 O O . VAL A 1 163 ? -7.556 10.795 10.827 1.00 95.19 163 VAL A O 1
ATOM 1303 N N . GLU A 1 164 ? -7.402 8.922 9.612 1.00 93.06 164 GLU A N 1
ATOM 1304 C CA . GLU A 1 164 ? -6.813 9.521 8.415 1.00 93.06 164 GLU A CA 1
ATOM 1305 C C . GLU A 1 164 ? -7.839 9.647 7.282 1.00 93.06 164 GLU A C 1
ATOM 1307 O O . GLU A 1 164 ? -8.949 9.115 7.338 1.00 93.06 164 GLU A O 1
ATOM 1312 N N . ARG A 1 165 ? -7.473 10.403 6.247 1.00 92.88 165 ARG A N 1
ATOM 1313 C CA . ARG A 1 165 ? -8.229 10.535 4.998 1.00 92.88 165 ARG A CA 1
ATOM 1314 C C . ARG A 1 165 ? -7.456 9.923 3.842 1.00 92.88 165 ARG A C 1
ATOM 1316 O O . ARG A 1 165 ? -6.227 9.860 3.870 1.00 92.88 165 ARG A O 1
ATOM 1323 N N . VAL A 1 166 ? -8.172 9.537 2.790 1.00 91.12 166 VAL A N 1
ATOM 1324 C CA . VAL A 1 166 ? -7.584 8.948 1.577 1.00 91.12 166 VAL A CA 1
ATOM 1325 C C . VAL A 1 166 ? -6.470 9.828 1.009 1.00 91.12 166 VAL A C 1
ATOM 1327 O O . VAL A 1 166 ? -5.396 9.333 0.670 1.00 91.12 166 VAL A O 1
ATOM 1330 N N . GLU A 1 167 ? -6.680 11.142 0.945 1.00 91.88 167 GLU A N 1
ATOM 1331 C CA . GLU A 1 167 ? -5.711 12.074 0.364 1.00 91.88 167 GLU A CA 1
ATOM 1332 C C . GLU A 1 167 ? -4.386 12.073 1.134 1.00 91.88 167 GLU A C 1
ATOM 1334 O O . GLU A 1 167 ? -3.326 12.250 0.536 1.00 91.88 167 GLU A O 1
ATOM 1339 N N . GLU A 1 168 ? -4.435 11.831 2.446 1.00 91.12 168 GLU A N 1
ATOM 1340 C CA . GLU A 1 168 ? -3.260 11.797 3.319 1.00 91.12 168 GLU A CA 1
ATOM 1341 C C . GLU A 1 168 ? -2.409 10.541 3.103 1.00 91.12 168 GLU A C 1
ATOM 1343 O O . GLU A 1 168 ? -1.202 10.604 3.320 1.00 91.12 168 GLU A O 1
ATOM 1348 N N . GLN A 1 169 ? -3.008 9.449 2.618 1.00 85.06 169 GLN A N 1
ATOM 1349 C CA . GLN A 1 169 ? -2.292 8.232 2.217 1.00 85.06 169 GLN A CA 1
ATOM 1350 C C . GLN A 1 169 ? -1.716 8.344 0.802 1.00 85.06 169 GLN A C 1
ATOM 1352 O O . GLN A 1 169 ? -0.627 7.854 0.509 1.00 85.06 169 GLN A O 1
ATOM 1357 N N . CYS A 1 170 ? -2.426 9.030 -0.094 1.00 87.75 170 CYS A N 1
ATOM 1358 C CA . CYS A 1 170 ? -2.002 9.162 -1.485 1.00 87.75 170 CYS A CA 1
ATOM 1359 C C . CYS A 1 170 ? -0.931 10.242 -1.688 1.00 87.75 170 CYS A C 1
ATOM 1361 O O . CYS A 1 170 ? -0.077 10.103 -2.566 1.00 87.75 170 CYS A O 1
ATOM 1363 N N . HIS A 1 171 ? -0.985 11.335 -0.920 1.00 91.38 171 HIS A N 1
ATOM 1364 C CA . HIS A 1 171 ? -0.103 12.491 -1.093 1.00 91.38 171 HIS A CA 1
ATOM 1365 C C . HIS A 1 171 ? 1.392 12.152 -0.968 1.00 91.38 171 HIS A C 1
ATOM 1367 O O . HIS A 1 171 ? 2.137 12.554 -1.861 1.00 91.38 171 HIS A O 1
ATOM 1373 N N . PRO A 1 172 ? 1.852 11.388 0.043 1.00 88.69 172 PRO A N 1
ATOM 1374 C CA . PRO A 1 172 ? 3.260 11.009 0.150 1.00 88.69 172 PRO A CA 1
ATOM 1375 C C . PRO A 1 172 ? 3.759 10.248 -1.082 1.00 88.69 172 PRO A C 1
ATOM 1377 O O . PRO A 1 172 ? 4.860 10.472 -1.557 1.00 88.69 172 PRO A O 1
ATOM 1380 N N . LEU A 1 173 ? 2.943 9.371 -1.664 1.00 88.06 173 LEU A N 1
ATOM 1381 C CA . LEU A 1 173 ? 3.356 8.598 -2.838 1.00 88.06 173 LEU A CA 1
ATOM 1382 C C . LEU A 1 173 ? 3.340 9.450 -4.110 1.00 88.06 173 LEU A C 1
ATOM 1384 O O . LEU A 1 173 ? 4.267 9.408 -4.916 1.00 88.06 173 LEU A O 1
ATOM 1388 N N . ASN A 1 174 ? 2.296 10.259 -4.280 1.00 90.88 174 ASN A N 1
ATOM 1389 C CA . ASN A 1 174 ? 2.109 11.091 -5.465 1.00 90.88 174 ASN A CA 1
ATOM 1390 C C . ASN A 1 174 ? 2.949 12.380 -5.459 1.00 90.88 174 ASN A C 1
ATOM 1392 O O . ASN A 1 174 ? 3.010 13.047 -6.492 1.00 90.88 174 ASN A O 1
ATOM 1396 N N . GLY A 1 175 ? 3.554 12.741 -4.324 1.00 90.00 175 GLY A N 1
ATOM 1397 C CA . GLY A 1 175 ? 4.353 13.953 -4.144 1.00 90.00 175 GLY A CA 1
ATOM 1398 C C . GLY A 1 175 ? 5.837 13.803 -4.485 1.00 90.00 175 GLY A C 1
ATOM 1399 O O . GLY A 1 175 ? 6.536 14.815 -4.544 1.00 90.00 175 GLY A O 1
ATOM 1400 N N . LEU A 1 176 ? 6.320 12.581 -4.741 1.00 89.38 176 LEU A N 1
ATOM 1401 C CA . LEU A 1 176 ? 7.674 12.364 -5.250 1.00 89.38 176 LEU A CA 1
ATOM 1402 C C . LEU A 1 176 ? 7.869 13.042 -6.606 1.00 89.38 176 LEU A C 1
ATOM 1404 O O . LEU A 1 176 ? 6.987 13.026 -7.472 1.00 89.38 176 LEU A O 1
ATOM 1408 N N . ASN A 1 177 ? 9.067 13.582 -6.826 1.00 90.94 177 ASN A N 1
ATOM 1409 C CA . ASN A 1 177 ? 9.390 14.142 -8.128 1.00 90.94 177 ASN A CA 1
ATOM 1410 C C . ASN A 1 177 ? 9.537 13.026 -9.179 1.00 90.94 177 ASN A C 1
ATOM 1412 O O . ASN A 1 177 ? 9.854 11.875 -8.871 1.00 90.94 177 ASN A O 1
ATOM 1416 N N . PHE A 1 178 ? 9.313 13.363 -10.449 1.00 91.25 178 PHE A N 1
ATOM 1417 C CA . PHE A 1 178 ? 9.281 12.352 -11.504 1.00 91.25 178 PHE A CA 1
ATOM 1418 C C . PHE A 1 178 ? 10.609 11.584 -11.641 1.00 91.25 178 PHE A C 1
ATOM 1420 O O . PHE A 1 178 ? 10.599 10.366 -11.796 1.00 91.25 178 PHE A O 1
ATOM 1427 N N . SER A 1 179 ? 11.754 12.261 -11.507 1.00 91.69 179 SER A N 1
ATOM 1428 C CA . SER A 1 179 ? 13.079 11.623 -11.531 1.00 91.69 179 SER A CA 1
ATOM 1429 C C . SER A 1 179 ? 13.293 10.610 -10.400 1.00 91.69 179 SER A C 1
ATOM 1431 O O . SER A 1 179 ? 13.829 9.533 -10.651 1.00 91.69 179 SER A O 1
ATOM 1433 N N . GLN A 1 180 ? 12.830 10.909 -9.185 1.00 90.38 180 GLN A N 1
ATOM 1434 C CA . GLN A 1 180 ? 12.881 10.016 -8.027 1.00 90.38 180 GLN A CA 1
ATOM 1435 C C . GLN A 1 180 ? 12.026 8.776 -8.269 1.00 90.38 180 GLN A C 1
ATOM 1437 O O . GLN A 1 180 ? 12.467 7.662 -8.005 1.00 90.38 180 GLN A O 1
ATOM 1442 N N . VAL A 1 181 ? 10.832 8.954 -8.840 1.00 90.88 181 VAL A N 1
ATOM 1443 C CA . VAL A 1 181 ? 9.947 7.842 -9.201 1.00 90.88 181 VAL A CA 1
ATOM 1444 C C . VAL A 1 181 ? 10.584 6.943 -10.268 1.00 90.88 181 VAL A C 1
ATOM 1446 O O . VAL A 1 181 ? 10.514 5.718 -10.156 1.00 90.88 181 VAL A O 1
ATOM 1449 N N . LEU A 1 182 ? 11.222 7.522 -11.291 1.00 93.38 182 LEU A N 1
ATOM 1450 C CA . LEU A 1 182 ? 11.935 6.750 -12.314 1.00 93.38 182 LEU A CA 1
ATOM 1451 C C . LEU A 1 182 ? 13.102 5.958 -11.722 1.00 93.38 182 LEU A C 1
ATOM 1453 O O . LEU A 1 182 ? 13.261 4.779 -12.042 1.00 93.38 182 LEU A O 1
ATOM 1457 N N . PHE A 1 183 ? 13.895 6.596 -10.860 1.00 91.12 183 PHE A N 1
ATOM 1458 C CA . PHE A 1 183 ? 14.985 5.949 -10.140 1.00 91.12 183 PHE A CA 1
ATOM 1459 C C . PHE A 1 183 ? 14.465 4.776 -9.300 1.00 91.12 183 PHE A C 1
ATOM 1461 O O . PHE A 1 183 ? 14.923 3.648 -9.475 1.00 91.12 183 PHE A O 1
ATOM 1468 N N . ALA A 1 184 ? 13.450 5.018 -8.472 1.00 88.12 184 ALA A N 1
ATOM 1469 C CA . ALA A 1 184 ? 12.854 4.028 -7.584 1.0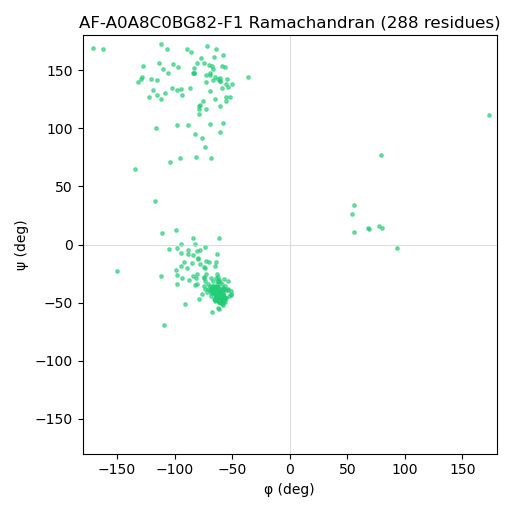0 88.12 184 ALA A CA 1
ATOM 1470 C C . ALA A 1 184 ? 12.311 2.810 -8.354 1.00 88.12 184 ALA A C 1
ATOM 1472 O O . ALA A 1 184 ? 12.664 1.671 -8.052 1.00 88.12 184 ALA A O 1
ATOM 1473 N N . LEU A 1 185 ? 11.540 3.036 -9.426 1.00 91.06 185 LEU A N 1
ATOM 1474 C CA . LEU A 1 185 ? 11.029 1.957 -10.277 1.00 91.06 185 LEU A CA 1
ATOM 1475 C C . LEU A 1 185 ? 12.161 1.165 -10.952 1.00 91.06 185 LEU A C 1
ATOM 1477 O O . LEU A 1 185 ? 12.091 -0.061 -11.045 1.00 91.06 185 LEU A O 1
ATOM 1481 N N . ASN A 1 186 ? 13.210 1.847 -11.418 1.00 92.75 186 ASN A N 1
ATOM 1482 C CA . ASN A 1 186 ? 14.360 1.196 -12.040 1.00 92.75 186 ASN A CA 1
ATOM 1483 C C . ASN A 1 186 ? 15.119 0.298 -11.049 1.00 92.75 186 ASN A C 1
ATOM 1485 O O . ASN A 1 186 ? 15.454 -0.839 -11.395 1.00 92.75 186 ASN A O 1
ATOM 1489 N N . GLN A 1 187 ? 15.345 0.780 -9.822 1.00 87.62 187 GLN A N 1
ATOM 1490 C CA . GLN A 1 187 ? 15.993 0.016 -8.753 1.00 87.62 187 GLN A CA 1
ATOM 1491 C C . GLN A 1 187 ? 15.136 -1.167 -8.297 1.00 87.62 187 GLN A C 1
ATOM 1493 O O . GLN A 1 187 ? 15.648 -2.278 -8.178 1.00 87.62 187 GLN A O 1
ATOM 1498 N N . THR A 1 188 ? 13.821 -0.982 -8.152 1.00 86.81 188 THR A N 1
ATOM 1499 C CA . THR A 1 188 ? 12.891 -2.085 -7.868 1.00 86.81 188 THR A CA 1
ATOM 1500 C C . THR A 1 188 ? 12.979 -3.181 -8.932 1.00 86.81 188 THR A C 1
ATOM 1502 O O . THR A 1 188 ? 13.135 -4.353 -8.598 1.00 86.81 188 THR A O 1
ATOM 1505 N N . LEU A 1 189 ? 12.967 -2.834 -10.223 1.00 92.06 189 LEU A N 1
ATOM 1506 C CA . LEU A 1 189 ? 13.110 -3.842 -11.280 1.00 92.06 189 LEU A CA 1
ATOM 1507 C C . LEU A 1 189 ? 14.479 -4.540 -11.241 1.00 92.06 189 LEU A C 1
ATOM 1509 O O . LEU A 1 189 ? 14.542 -5.749 -11.452 1.00 92.06 189 LEU A O 1
ATOM 1513 N N . LEU A 1 190 ? 15.570 -3.817 -10.943 1.00 89.69 190 LEU A N 1
ATOM 1514 C CA . LEU A 1 190 ? 16.910 -4.412 -10.786 1.00 89.69 190 LEU A CA 1
ATOM 1515 C C . LEU A 1 190 ? 16.947 -5.427 -9.641 1.00 89.69 190 LEU A C 1
ATOM 1517 O O . LEU A 1 190 ? 17.479 -6.528 -9.808 1.00 89.69 190 LEU A O 1
ATOM 1521 N N . GLN A 1 191 ? 16.348 -5.084 -8.504 1.00 84.69 191 GLN A N 1
ATOM 1522 C CA . GLN A 1 191 ? 16.267 -5.961 -7.343 1.00 84.69 191 GLN A CA 1
ATOM 1523 C C . GLN A 1 191 ? 15.497 -7.245 -7.670 1.00 84.69 191 GLN A C 1
ATOM 1525 O O . GLN A 1 191 ? 16.002 -8.343 -7.442 1.00 84.69 191 GLN A O 1
ATOM 1530 N N . HIS A 1 192 ? 14.314 -7.126 -8.274 1.00 86.69 192 HIS A N 1
ATOM 1531 C CA . HIS A 1 192 ? 13.480 -8.277 -8.634 1.00 86.69 192 HIS A CA 1
ATOM 1532 C C . HIS A 1 192 ? 14.124 -9.180 -9.689 1.00 86.69 192 HIS A C 1
ATOM 1534 O O . HIS A 1 192 ? 14.007 -10.406 -9.638 1.00 86.69 192 HIS A O 1
ATOM 1540 N N . GLU A 1 193 ? 14.843 -8.598 -10.645 1.00 89.81 193 GLU A N 1
ATOM 1541 C CA . GLU A 1 193 ? 15.614 -9.364 -11.624 1.00 89.81 193 GLU A CA 1
ATOM 1542 C C . GLU A 1 193 ? 16.768 -10.130 -10.976 1.00 89.81 193 GLU A C 1
ATOM 1544 O O . GLU A 1 193 ? 17.021 -11.277 -11.349 1.00 89.81 193 GLU A O 1
ATOM 1549 N N . SER A 1 194 ? 17.416 -9.533 -9.977 1.00 85.75 194 SER A N 1
ATOM 1550 C CA . SER A 1 194 ? 18.504 -10.157 -9.223 1.00 85.75 194 SER A CA 1
ATOM 1551 C C . SER A 1 194 ? 18.005 -11.274 -8.301 1.00 85.75 194 SER A C 1
ATOM 1553 O O . SER A 1 194 ? 18.642 -12.325 -8.222 1.00 85.75 194 SER A O 1
ATOM 1555 N N . LEU A 1 195 ? 16.839 -11.092 -7.667 1.00 83.19 195 LEU A N 1
ATOM 1556 C CA . LEU A 1 195 ? 16.136 -12.144 -6.920 1.00 83.19 195 LEU A CA 1
ATOM 1557 C C . LEU A 1 195 ? 15.817 -13.334 -7.833 1.00 83.19 195 LEU A C 1
ATOM 1559 O O . LEU A 1 195 ? 16.134 -14.475 -7.509 1.00 83.19 195 LEU A O 1
ATOM 1563 N N . ARG A 1 196 ? 15.269 -13.072 -9.026 1.00 86.94 196 ARG A N 1
ATOM 1564 C CA . ARG A 1 196 ? 14.981 -14.116 -10.023 1.00 86.94 196 ARG A CA 1
ATOM 1565 C C . ARG A 1 196 ? 16.238 -14.837 -10.509 1.00 86.94 196 ARG A C 1
ATOM 1567 O O . ARG A 1 196 ? 16.185 -16.031 -10.784 1.00 86.94 196 ARG A O 1
ATOM 1574 N N . ALA A 1 197 ? 17.355 -14.127 -10.629 1.00 87.00 197 ALA A N 1
ATOM 1575 C CA . ALA A 1 197 ? 18.645 -14.717 -10.974 1.00 87.00 197 ALA A CA 1
ATOM 1576 C C . ALA A 1 197 ? 19.281 -15.510 -9.812 1.00 87.00 197 ALA A C 1
ATOM 1578 O O . ALA A 1 197 ? 20.372 -16.050 -9.979 1.00 87.00 197 ALA A O 1
ATOM 1579 N N . GLY A 1 198 ? 18.645 -15.557 -8.633 1.00 81.31 198 GLY A N 1
ATOM 1580 C CA . GLY A 1 198 ? 19.177 -16.198 -7.428 1.00 81.31 198 GLY A CA 1
ATOM 1581 C C . GLY A 1 198 ? 20.382 -15.473 -6.821 1.00 81.31 198 GLY A C 1
ATOM 1582 O O . GLY A 1 198 ? 21.085 -16.042 -5.993 1.00 81.31 198 GLY A O 1
ATOM 1583 N N . SER A 1 199 ? 20.650 -14.234 -7.248 1.00 75.19 199 SER A N 1
ATOM 1584 C CA . SER A 1 199 ? 21.804 -13.435 -6.805 1.00 75.19 199 SER A CA 1
ATOM 1585 C C . SER A 1 199 ? 21.548 -12.681 -5.496 1.00 75.19 199 SER A C 1
ATOM 1587 O O . SER A 1 199 ? 22.486 -12.220 -4.854 1.00 75.19 199 SER A O 1
ATOM 1589 N N . LEU A 1 200 ? 20.282 -12.556 -5.101 1.00 68.88 200 LEU A N 1
ATOM 1590 C CA . LEU A 1 200 ? 19.825 -11.963 -3.848 1.00 68.88 200 LEU A CA 1
ATOM 1591 C C . LEU A 1 200 ? 18.875 -12.956 -3.168 1.00 68.88 200 LEU A C 1
ATOM 1593 O O . LEU A 1 200 ? 18.118 -13.646 -3.852 1.00 68.88 200 LEU A O 1
ATOM 1597 N N . GLN A 1 201 ? 18.910 -13.034 -1.837 1.00 62.12 201 GLN A N 1
ATOM 1598 C CA . GLN A 1 201 ? 17.870 -13.733 -1.081 1.00 62.12 201 GLN A CA 1
ATOM 1599 C C . GLN A 1 201 ? 16.685 -12.798 -0.846 1.00 62.12 201 GLN A C 1
ATOM 1601 O O . GLN A 1 201 ? 16.865 -11.584 -0.733 1.00 62.12 201 GLN A O 1
ATOM 1606 N N . ALA A 1 202 ? 15.477 -13.368 -0.806 1.00 58.53 202 ALA A N 1
ATOM 1607 C CA . ALA A 1 202 ? 14.286 -12.614 -0.444 1.00 58.53 202 ALA A CA 1
ATOM 1608 C C . ALA A 1 202 ? 14.476 -12.024 0.968 1.00 58.53 202 ALA A C 1
ATOM 1610 O O . ALA A 1 202 ? 14.967 -12.741 1.846 1.00 58.53 202 ALA A O 1
ATOM 1611 N N . PRO A 1 203 ? 14.144 -10.739 1.184 1.00 57.75 203 PRO A N 1
ATOM 1612 C CA . PRO A 1 203 ? 14.171 -10.159 2.520 1.00 57.75 203 PRO A CA 1
ATOM 1613 C C . PRO A 1 203 ? 13.136 -10.839 3.436 1.00 57.75 203 PRO A C 1
ATOM 1615 O O . PRO A 1 203 ? 12.313 -11.629 2.971 1.00 57.75 203 PRO A O 1
ATOM 1618 N N . TYR A 1 204 ? 13.253 -10.556 4.736 1.00 57.84 204 TYR A N 1
ATOM 1619 C CA . TYR A 1 204 ? 12.528 -11.156 5.863 1.00 57.84 204 TYR A CA 1
ATOM 1620 C C . TYR A 1 204 ? 11.054 -11.513 5.592 1.00 57.84 204 TYR A C 1
ATOM 1622 O O . TYR A 1 204 ? 10.322 -10.810 4.900 1.00 57.84 204 TYR A O 1
ATOM 1630 N N . THR A 1 205 ? 10.605 -12.616 6.187 1.00 64.19 205 THR A N 1
ATOM 1631 C CA . THR A 1 205 ? 9.226 -13.120 6.100 1.00 64.19 205 THR A CA 1
ATOM 1632 C C . THR A 1 205 ? 8.301 -12.477 7.142 1.00 64.19 205 THR A C 1
ATOM 1634 O O . THR A 1 205 ? 8.753 -11.879 8.120 1.00 64.19 205 THR A O 1
ATOM 1637 N N . THR A 1 206 ? 6.979 -12.624 6.983 1.00 65.00 206 THR A N 1
ATOM 1638 C CA . THR A 1 206 ? 6.013 -12.215 8.022 1.00 65.00 206 THR A CA 1
ATOM 1639 C C . THR A 1 206 ? 6.276 -12.949 9.341 1.00 65.00 206 THR A C 1
ATOM 1641 O O . THR A 1 206 ? 6.138 -12.361 10.411 1.00 65.00 206 THR A O 1
ATOM 1644 N N . GLU A 1 207 ? 6.723 -14.203 9.284 1.00 68.25 207 GLU A N 1
ATOM 1645 C CA . GLU A 1 207 ? 7.146 -14.981 10.447 1.00 68.25 207 GLU A CA 1
ATOM 1646 C C . GLU A 1 207 ? 8.364 -14.364 11.148 1.00 68.25 207 GLU A C 1
ATOM 1648 O O . GLU A 1 207 ? 8.405 -14.324 12.383 1.00 68.25 207 GLU A O 1
ATOM 1653 N N . ASP A 1 208 ? 9.325 -13.836 10.385 1.00 67.69 208 ASP A N 1
ATOM 1654 C CA . ASP A 1 208 ? 10.461 -13.100 10.942 1.00 67.69 208 ASP A CA 1
ATOM 1655 C C . ASP A 1 208 ? 9.976 -11.825 11.648 1.00 67.69 208 ASP A C 1
ATOM 1657 O O . ASP A 1 208 ? 10.345 -11.582 12.799 1.00 67.69 208 ASP A O 1
ATOM 1661 N N . LEU A 1 209 ? 9.067 -11.061 11.032 1.00 68.19 209 LEU A N 1
ATOM 1662 C CA . LEU A 1 209 ? 8.481 -9.867 11.653 1.00 68.19 209 LEU A CA 1
ATOM 1663 C C . LEU A 1 209 ? 7.741 -10.187 12.960 1.00 68.19 209 LEU A C 1
ATOM 1665 O O . LEU A 1 209 ? 7.982 -9.526 13.972 1.00 68.19 209 LEU A O 1
ATOM 1669 N N . ILE A 1 210 ? 6.889 -11.218 12.971 1.00 69.75 210 ILE A N 1
ATOM 1670 C CA . ILE A 1 210 ? 6.169 -11.672 14.174 1.00 69.75 210 ILE A CA 1
ATOM 1671 C C . ILE A 1 210 ? 7.162 -12.022 15.285 1.00 69.75 210 ILE A C 1
ATOM 1673 O O . ILE A 1 210 ? 6.994 -11.606 16.435 1.00 69.75 210 ILE A O 1
ATOM 1677 N N . LYS A 1 211 ? 8.207 -12.785 14.951 1.00 73.00 211 LYS A N 1
ATOM 1678 C CA . LYS A 1 211 ? 9.230 -13.209 15.909 1.00 73.00 211 LYS A CA 1
ATOM 1679 C C . LYS A 1 211 ? 9.941 -12.005 16.520 1.00 73.00 211 LYS A C 1
ATOM 1681 O O . LYS A 1 211 ? 10.037 -11.913 17.740 1.00 73.00 211 LYS A O 1
ATOM 1686 N N . HIS A 1 212 ? 10.405 -11.076 15.694 1.00 69.19 212 HIS A N 1
ATOM 1687 C CA . HIS A 1 212 ? 11.147 -9.904 16.152 1.00 69.19 212 HIS A CA 1
ATOM 1688 C C . HIS A 1 212 ? 10.280 -8.931 16.961 1.00 69.19 212 HIS A C 1
ATOM 1690 O O . HIS A 1 212 ? 10.725 -8.449 18.006 1.00 69.19 212 HIS A O 1
ATOM 1696 N N . TYR A 1 213 ? 9.020 -8.729 16.560 1.00 68.88 213 TYR A N 1
ATOM 1697 C CA . TYR A 1 213 ? 8.045 -7.945 17.322 1.00 68.88 213 TYR A CA 1
ATOM 1698 C C . TYR A 1 213 ? 7.789 -8.530 18.709 1.00 68.88 213 TYR A C 1
ATOM 1700 O O . TYR A 1 213 ? 7.920 -7.828 19.713 1.00 68.88 213 TYR A O 1
ATOM 1708 N N . ASN A 1 214 ? 7.516 -9.831 18.787 1.00 71.94 214 ASN A N 1
ATOM 1709 C CA . ASN A 1 214 ? 7.261 -10.501 20.061 1.00 71.94 214 ASN A CA 1
ATOM 1710 C C . ASN A 1 214 ? 8.504 -10.584 20.957 1.00 71.94 214 ASN A C 1
ATOM 1712 O O . ASN A 1 214 ? 8.380 -10.597 22.181 1.00 71.94 214 ASN A O 1
ATOM 1716 N N . CYS A 1 215 ? 9.703 -10.618 20.372 1.00 74.44 215 CYS A N 1
ATOM 1717 C CA . CYS A 1 215 ? 10.960 -10.592 21.117 1.00 74.44 215 CYS A CA 1
ATOM 1718 C C . CYS A 1 215 ? 11.387 -9.181 21.562 1.00 74.44 215 CYS A C 1
ATOM 1720 O O . CYS A 1 215 ? 12.378 -9.063 22.281 1.00 74.44 215 CYS A O 1
ATOM 1722 N N . GLY A 1 216 ? 10.672 -8.122 21.159 1.00 61.22 216 GLY A N 1
ATOM 1723 C CA . GLY A 1 216 ? 11.040 -6.735 21.463 1.00 61.22 216 GLY A CA 1
ATOM 1724 C C . GLY A 1 216 ? 12.324 -6.264 20.767 1.00 61.22 216 GLY A C 1
ATOM 1725 O O . GLY A 1 216 ? 12.868 -5.225 21.134 1.00 61.22 216 GLY A O 1
ATOM 1726 N N . ASP A 1 217 ? 12.806 -7.011 19.770 1.00 64.12 217 ASP A N 1
ATOM 1727 C CA . ASP A 1 217 ? 13.982 -6.685 18.961 1.00 64.12 217 ASP A CA 1
ATOM 1728 C C . ASP A 1 217 ? 13.536 -6.189 17.586 1.00 64.12 217 ASP A C 1
ATOM 1730 O O . ASP A 1 217 ? 13.643 -6.866 16.562 1.00 64.12 217 ASP A O 1
ATOM 1734 N N . LEU A 1 218 ? 12.981 -4.980 17.596 1.00 52.59 218 LEU A N 1
ATOM 1735 C CA . LEU A 1 218 ? 12.506 -4.295 16.399 1.00 52.59 218 LEU A CA 1
ATOM 1736 C C . LEU A 1 218 ? 13.659 -3.644 15.619 1.00 52.59 218 LEU A C 1
ATOM 1738 O O . LEU A 1 218 ? 13.477 -3.279 14.464 1.00 52.59 218 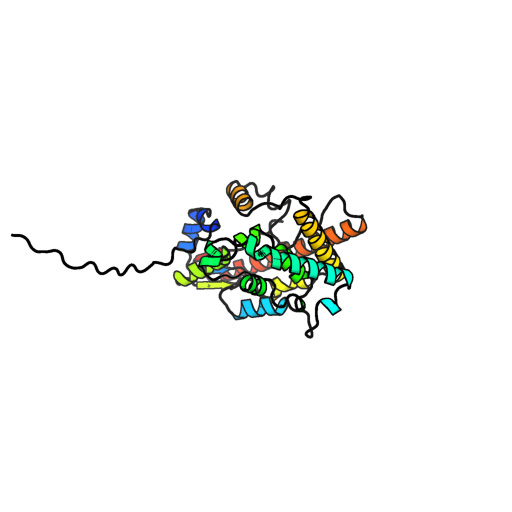LEU A O 1
ATOM 1742 N N . ASN A 1 219 ? 14.861 -3.543 16.200 1.00 44.97 219 ASN A N 1
ATOM 1743 C CA . ASN A 1 219 ? 16.016 -2.919 15.548 1.00 44.97 219 ASN A CA 1
ATOM 1744 C C . ASN A 1 219 ? 16.505 -3.716 14.331 1.00 44.97 219 ASN A C 1
ATOM 1746 O O . ASN A 1 219 ? 16.908 -3.129 13.332 1.00 44.97 219 ASN A O 1
ATOM 1750 N N . ALA A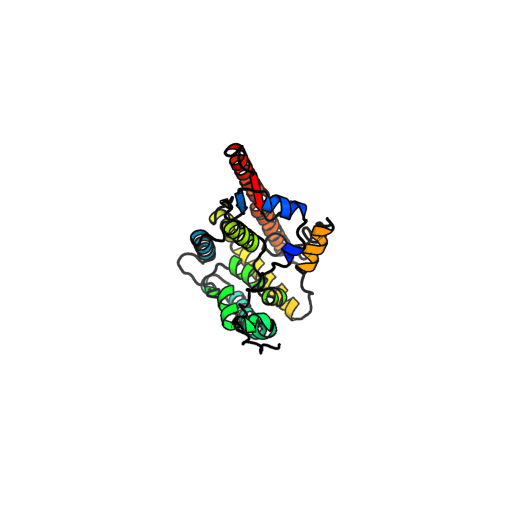 1 220 ? 16.433 -5.047 14.375 1.00 41.50 220 ALA A N 1
ATOM 1751 C CA . ALA A 1 220 ? 16.866 -5.890 13.261 1.00 41.50 220 ALA A CA 1
ATOM 1752 C C . ALA A 1 220 ? 15.890 -5.889 12.067 1.00 41.50 220 ALA A C 1
ATOM 1754 O O . ALA A 1 220 ? 16.333 -6.074 10.932 1.00 41.50 220 ALA A O 1
ATOM 1755 N N . VAL A 1 221 ? 14.594 -5.662 12.320 1.00 40.69 221 VAL A N 1
ATOM 1756 C CA . VAL A 1 221 ? 13.515 -5.830 11.328 1.00 40.69 221 VAL A CA 1
ATOM 1757 C C . VAL A 1 221 ? 12.851 -4.527 10.900 1.00 40.69 221 VAL A C 1
ATOM 1759 O O . VAL A 1 221 ? 12.382 -4.480 9.780 1.00 40.69 221 VAL A O 1
ATOM 1762 N N . ILE A 1 222 ? 12.837 -3.480 11.734 1.00 41.31 222 ILE A N 1
ATOM 1763 C CA . ILE A 1 222 ? 12.224 -2.178 11.406 1.00 41.31 222 ILE A CA 1
ATOM 1764 C C . ILE A 1 222 ? 13.256 -1.146 10.918 1.00 41.31 222 ILE A C 1
ATOM 1766 O O . ILE A 1 222 ? 12.913 -0.230 10.174 1.00 41.31 222 ILE A O 1
ATOM 1770 N N . PHE A 1 223 ? 14.529 -1.265 11.320 1.00 36.50 223 PHE A N 1
ATOM 1771 C CA . PHE A 1 223 ? 15.549 -0.251 11.000 1.00 36.50 223 PHE A CA 1
ATOM 1772 C C . PHE A 1 223 ? 16.430 -0.603 9.800 1.00 36.50 223 PHE A C 1
ATOM 1774 O O . PHE A 1 223 ? 17.002 0.299 9.191 1.00 36.50 223 PHE A O 1
ATOM 1781 N N . ASN A 1 224 ? 16.539 -1.885 9.437 1.00 38.31 224 ASN A N 1
ATOM 1782 C CA . ASN A 1 224 ? 17.276 -2.292 8.235 1.00 38.31 224 ASN A CA 1
ATOM 1783 C C . ASN A 1 224 ? 16.380 -2.395 6.993 1.00 38.31 224 ASN A C 1
ATOM 1785 O O . ASN A 1 224 ? 16.899 -2.409 5.877 1.00 38.31 224 ASN A O 1
ATOM 1789 N N . HIS A 1 225 ? 15.058 -2.427 7.183 1.00 44.03 225 HIS A N 1
ATOM 1790 C CA . HIS A 1 225 ? 14.018 -2.359 6.161 1.00 44.03 225 HIS A CA 1
ATOM 1791 C C . HIS A 1 225 ? 12.642 -2.206 6.877 1.00 44.03 225 HIS A C 1
ATOM 1793 O O . HIS A 1 225 ? 12.575 -2.370 8.084 1.00 44.03 225 HIS A O 1
ATOM 1799 N N . ASP A 1 226 ? 11.555 -1.902 6.165 1.00 51.06 226 ASP A N 1
ATOM 1800 C CA . ASP A 1 226 ? 10.210 -2.428 6.492 1.00 51.06 226 ASP A CA 1
ATOM 1801 C C . ASP A 1 226 ? 9.350 -1.810 7.622 1.00 51.06 226 ASP A C 1
ATOM 1803 O O . ASP A 1 226 ? 9.068 -2.441 8.634 1.00 51.06 226 ASP A O 1
ATOM 1807 N N . THR A 1 227 ? 8.738 -0.649 7.353 1.00 35.38 227 THR A N 1
ATOM 1808 C CA . THR A 1 227 ? 7.330 -0.371 7.767 1.00 35.38 227 THR A CA 1
ATOM 1809 C C . THR A 1 227 ? 6.609 0.586 6.816 1.00 35.38 227 THR A C 1
ATOM 1811 O O . THR A 1 227 ? 5.382 0.563 6.726 1.00 35.38 227 THR A O 1
ATOM 1814 N N . SER A 1 228 ? 7.334 1.406 6.050 1.00 39.25 228 SER A N 1
ATOM 1815 C CA . SER A 1 228 ? 6.746 2.054 4.881 1.00 39.25 228 SER A CA 1
ATOM 1816 C C . SER A 1 228 ? 6.562 0.991 3.796 1.00 39.25 228 SER A C 1
ATOM 1818 O O . SER A 1 228 ? 7.433 0.157 3.578 1.00 39.25 228 SER A O 1
ATOM 1820 N N . GLN A 1 229 ? 5.455 1.021 3.055 1.00 48.12 229 GLN A N 1
ATOM 1821 C CA . GLN A 1 229 ? 5.273 0.167 1.870 1.00 48.12 229 GLN A CA 1
ATOM 1822 C C . GLN A 1 229 ? 6.328 0.437 0.766 1.00 48.12 229 GLN A C 1
ATOM 1824 O O . GLN A 1 229 ? 6.230 -0.100 -0.332 1.00 48.12 229 GLN A O 1
ATOM 1829 N N . VAL A 1 230 ? 7.323 1.292 1.022 1.00 52.09 230 VAL A N 1
ATOM 1830 C CA . VAL A 1 230 ? 8.295 1.811 0.068 1.00 52.09 230 VAL A CA 1
ATOM 1831 C C . VAL A 1 230 ? 9.635 1.079 0.236 1.00 52.09 230 VAL A C 1
ATOM 1833 O O . VAL A 1 230 ? 10.112 0.948 1.360 1.00 52.09 230 VAL A O 1
ATOM 1836 N N . PRO A 1 231 ? 10.295 0.655 -0.857 1.00 58.03 231 PRO A N 1
ATOM 1837 C CA . PRO A 1 231 ? 11.620 0.042 -0.782 1.00 58.03 231 PRO A CA 1
ATOM 1838 C C . PRO A 1 231 ? 12.685 0.988 -0.220 1.00 58.03 231 PRO A C 1
ATOM 1840 O O . PRO A 1 231 ? 12.727 2.165 -0.580 1.00 58.03 231 PRO A O 1
ATOM 1843 N N . ASN A 1 232 ? 13.607 0.451 0.581 1.00 61.66 232 ASN A N 1
ATOM 1844 C CA . ASN A 1 232 ? 14.857 1.129 0.900 1.00 61.66 232 ASN A CA 1
ATOM 1845 C C . ASN A 1 232 ? 15.829 0.967 -0.279 1.00 61.66 232 ASN A C 1
ATOM 1847 O O . ASN A 1 232 ? 16.193 -0.143 -0.663 1.00 61.66 232 ASN A O 1
ATOM 1851 N N . PHE A 1 233 ? 16.237 2.086 -0.873 1.00 63.22 233 PHE A N 1
ATOM 1852 C CA . PHE A 1 233 ? 17.128 2.099 -2.034 1.00 63.22 233 PHE A CA 1
ATOM 1853 C C . PHE A 1 233 ? 18.604 2.259 -1.652 1.00 63.22 233 PHE A C 1
ATOM 1855 O O . PHE A 1 233 ? 19.452 2.310 -2.539 1.00 63.22 233 PHE A O 1
ATOM 1862 N N . ILE A 1 234 ? 18.942 2.357 -0.361 1.00 58.12 234 ILE A N 1
ATOM 1863 C CA . ILE A 1 234 ? 20.320 2.574 0.090 1.00 58.12 234 ILE A CA 1
ATOM 1864 C C . ILE A 1 234 ? 21.105 1.263 -0.038 1.00 58.12 234 ILE A C 1
ATOM 1866 O O . ILE A 1 234 ? 21.162 0.440 0.870 1.00 58.12 234 ILE A O 1
ATOM 1870 N N . ASN A 1 235 ? 21.749 1.087 -1.188 1.00 58.31 235 ASN A N 1
ATOM 1871 C CA . ASN A 1 235 ? 22.738 0.044 -1.422 1.00 58.31 235 ASN A CA 1
ATOM 1872 C C . ASN A 1 235 ? 24.131 0.691 -1.509 1.00 58.31 235 ASN A C 1
ATOM 1874 O O . ASN A 1 235 ? 24.338 1.656 -2.246 1.00 58.31 235 ASN A O 1
ATOM 1878 N N . THR A 1 236 ? 25.105 0.151 -0.772 1.00 50.91 236 THR A N 1
ATOM 1879 C CA . THR A 1 236 ? 26.495 0.646 -0.714 1.00 50.91 236 THR A CA 1
ATOM 1880 C C . THR A 1 236 ? 27.241 0.570 -2.052 1.00 50.91 236 THR A C 1
ATOM 1882 O O . THR A 1 236 ? 28.338 1.111 -2.171 1.00 50.91 236 THR A O 1
ATOM 1885 N N . THR A 1 237 ? 26.653 -0.066 -3.069 1.00 66.94 237 THR A N 1
ATOM 1886 C CA . THR A 1 237 ? 27.221 -0.204 -4.421 1.00 66.94 237 THR A CA 1
ATOM 1887 C C . THR A 1 237 ? 26.704 0.814 -5.444 1.00 66.94 237 THR A C 1
ATOM 1889 O O . THR A 1 237 ? 27.181 0.819 -6.580 1.00 66.94 237 THR A O 1
ATOM 1892 N N . LEU A 1 238 ? 25.766 1.697 -5.077 1.00 74.12 238 LEU A N 1
ATOM 1893 C CA . LEU A 1 238 ? 25.229 2.699 -6.004 1.00 74.12 238 LEU A CA 1
ATOM 1894 C C . LEU A 1 238 ? 26.270 3.776 -6.367 1.00 74.12 238 LEU A C 1
ATOM 1896 O O . LEU A 1 238 ? 27.072 4.162 -5.513 1.00 74.12 238 LEU A O 1
ATOM 1900 N N . PRO A 1 239 ? 26.245 4.332 -7.594 1.00 82.00 239 PRO A N 1
ATOM 1901 C CA . PRO A 1 239 ? 27.002 5.533 -7.935 1.00 82.00 239 PRO A CA 1
ATOM 1902 C C . PRO A 1 239 ? 26.664 6.716 -7.007 1.00 82.00 239 PRO A C 1
ATOM 1904 O O . PRO A 1 239 ? 25.522 6.823 -6.558 1.00 82.00 239 PRO A O 1
ATOM 1907 N N . PRO A 1 240 ? 27.585 7.675 -6.783 1.00 82.19 240 PRO A N 1
ATOM 1908 C CA . PRO A 1 240 ? 27.365 8.772 -5.833 1.00 82.19 240 PRO A CA 1
ATOM 1909 C C . PRO A 1 240 ? 26.078 9.580 -6.060 1.00 82.19 240 PRO A C 1
ATOM 1911 O O . PRO A 1 240 ? 25.406 9.948 -5.105 1.00 82.19 240 PRO A O 1
ATOM 1914 N N . HIS A 1 241 ? 25.700 9.832 -7.318 1.00 83.06 241 HIS A N 1
ATOM 1915 C CA . HIS A 1 241 ? 24.473 10.571 -7.630 1.00 83.06 241 HIS A CA 1
ATOM 1916 C C . HIS A 1 241 ? 23.200 9.781 -7.277 1.00 83.06 241 HIS A C 1
ATOM 1918 O O . HIS A 1 241 ? 22.243 10.360 -6.774 1.00 83.06 241 HIS A O 1
ATOM 1924 N N . GLU A 1 242 ? 23.207 8.461 -7.481 1.00 84.31 242 GLU A N 1
ATOM 1925 C CA . GLU A 1 242 ? 22.094 7.577 -7.122 1.00 84.31 242 GLU A CA 1
ATOM 1926 C C . GLU A 1 242 ? 21.967 7.417 -5.604 1.00 84.31 242 GLU A C 1
ATOM 1928 O O . GLU A 1 242 ? 20.853 7.355 -5.089 1.00 84.31 242 GLU A O 1
ATOM 1933 N N . GLN A 1 243 ? 23.088 7.424 -4.872 1.00 82.44 243 GLN A N 1
ATOM 1934 C CA . GLN A 1 243 ? 23.076 7.434 -3.405 1.00 82.44 243 GLN A CA 1
ATOM 1935 C C 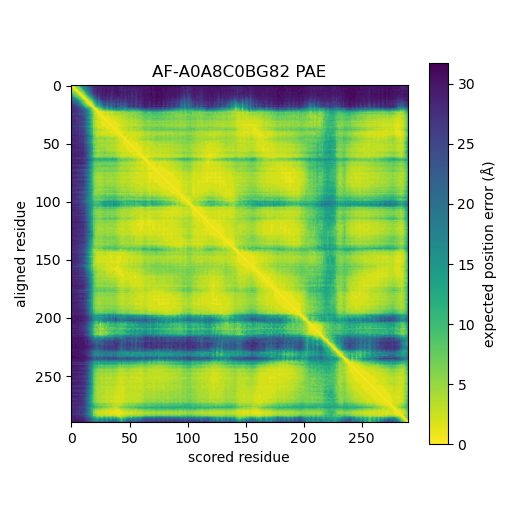. GLN A 1 243 ? 22.385 8.684 -2.854 1.00 82.44 243 GLN A C 1
ATOM 1937 O O . GLN A 1 243 ? 21.569 8.575 -1.941 1.00 82.44 243 GLN A O 1
ATOM 1942 N N . VAL A 1 244 ? 22.673 9.859 -3.424 1.00 86.44 244 VAL A N 1
ATOM 1943 C CA . VAL A 1 244 ? 22.013 11.113 -3.027 1.00 86.44 244 VAL A CA 1
ATOM 1944 C C . VAL A 1 244 ? 20.511 11.032 -3.296 1.00 86.44 244 VAL A C 1
ATOM 1946 O O . VAL A 1 244 ? 19.721 11.302 -2.397 1.00 86.44 244 VAL A O 1
ATOM 1949 N N . THR A 1 245 ? 20.096 10.583 -4.485 1.00 87.62 245 THR A N 1
ATOM 1950 C CA . THR A 1 245 ? 18.666 10.422 -4.801 1.00 87.62 245 THR A CA 1
ATOM 1951 C C . THR A 1 245 ? 17.975 9.425 -3.866 1.00 87.62 245 THR A C 1
ATOM 1953 O O . THR A 1 245 ? 16.867 9.694 -3.406 1.00 87.62 245 THR A O 1
ATOM 1956 N N . ALA A 1 246 ? 18.619 8.301 -3.538 1.00 84.50 246 ALA A N 1
ATOM 1957 C CA . ALA A 1 246 ? 18.092 7.332 -2.579 1.00 84.50 246 ALA A CA 1
ATOM 1958 C C . ALA A 1 246 ? 17.898 7.949 -1.182 1.00 84.50 246 ALA A C 1
ATOM 1960 O O . ALA A 1 246 ? 16.839 7.774 -0.582 1.00 84.50 246 ALA A O 1
ATOM 1961 N N . GLN A 1 247 ? 18.878 8.716 -0.694 1.00 83.75 247 GLN A N 1
ATOM 1962 C CA . GLN A 1 247 ? 18.800 9.416 0.595 1.00 83.75 247 GLN A CA 1
ATOM 1963 C C . GLN A 1 247 ? 17.716 10.502 0.614 1.00 83.75 247 GLN A C 1
ATOM 1965 O O . GLN A 1 247 ? 17.033 10.680 1.620 1.00 83.75 247 GLN A O 1
ATOM 1970 N N . GLU A 1 248 ? 17.530 11.228 -0.488 1.00 88.50 248 GLU A N 1
ATOM 1971 C CA . GLU A 1 248 ? 16.462 12.225 -0.611 1.00 88.50 248 GLU A CA 1
ATOM 1972 C C . GLU A 1 248 ? 15.072 11.584 -0.553 1.00 88.50 248 GLU A C 1
ATOM 1974 O O . GLU A 1 248 ? 14.185 12.112 0.118 1.00 88.50 248 GLU A O 1
ATOM 1979 N N . ILE A 1 249 ? 14.885 10.447 -1.233 1.00 85.25 249 ILE A N 1
ATOM 1980 C CA . ILE A 1 249 ? 13.632 9.680 -1.209 1.00 85.25 249 ILE A CA 1
ATOM 1981 C C . ILE A 1 249 ? 13.348 9.163 0.203 1.00 85.25 249 ILE A C 1
ATOM 1983 O O . ILE A 1 249 ? 12.233 9.328 0.697 1.00 85.25 249 ILE A O 1
ATOM 1987 N N . ASP A 1 250 ? 14.352 8.575 0.855 1.00 82.38 250 ASP A N 1
ATOM 1988 C CA . ASP A 1 250 ? 14.238 8.073 2.226 1.00 82.38 250 ASP A CA 1
ATOM 1989 C C . ASP A 1 250 ? 13.855 9.194 3.206 1.00 82.38 250 ASP A C 1
ATOM 1991 O O . ASP A 1 250 ? 12.844 9.106 3.906 1.00 82.38 250 ASP A O 1
ATOM 1995 N N . SER A 1 251 ? 14.588 10.311 3.172 1.00 85.12 251 SER A N 1
ATOM 1996 C CA . SER A 1 251 ? 14.316 11.489 4.003 1.00 85.12 251 SER A CA 1
ATOM 1997 C C . SER A 1 251 ? 12.907 12.044 3.775 1.00 85.12 251 SER A C 1
ATOM 1999 O O . SER A 1 251 ? 12.187 12.356 4.730 1.00 85.12 251 SER A O 1
ATOM 2001 N N . TYR A 1 252 ? 12.474 12.116 2.514 1.00 88.00 252 TYR A N 1
ATOM 2002 C CA . TYR A 1 252 ? 11.130 12.553 2.156 1.00 88.00 252 TYR A CA 1
ATOM 2003 C C . TYR A 1 252 ? 10.053 11.629 2.739 1.00 88.00 252 TYR A C 1
ATOM 2005 O O . TYR A 1 252 ? 9.128 12.109 3.400 1.00 88.00 252 TYR A O 1
ATOM 2013 N N . PHE A 1 253 ? 10.177 10.311 2.563 1.00 85.94 253 PHE A N 1
ATOM 2014 C CA . PHE A 1 253 ? 9.198 9.372 3.105 1.00 85.94 253 PHE A CA 1
ATOM 2015 C C . PHE A 1 253 ? 9.201 9.342 4.626 1.00 85.94 253 PHE A C 1
ATOM 2017 O O . PHE A 1 253 ? 8.126 9.324 5.224 1.00 85.94 253 PHE A O 1
ATOM 2024 N N . ARG A 1 254 ? 10.364 9.432 5.271 1.00 83.94 254 ARG A N 1
ATOM 2025 C CA . ARG A 1 254 ? 10.450 9.563 6.729 1.00 83.94 254 ARG A CA 1
ATOM 2026 C C . ARG A 1 254 ? 9.730 10.820 7.219 1.00 83.94 254 ARG A C 1
ATOM 2028 O O . ARG A 1 254 ? 8.996 10.778 8.207 1.00 83.94 254 ARG A O 1
ATOM 2035 N N . GLN A 1 255 ? 9.860 11.935 6.505 1.00 87.00 255 GLN A N 1
ATOM 2036 C CA . GLN A 1 255 ? 9.137 13.160 6.836 1.00 87.00 255 GLN A CA 1
ATOM 2037 C C . GLN A 1 255 ? 7.618 13.026 6.655 1.00 87.00 255 GLN A C 1
ATOM 2039 O O . GLN A 1 255 ? 6.860 13.444 7.536 1.00 87.00 255 GLN A O 1
ATOM 2044 N N . GLU A 1 256 ? 7.161 12.476 5.532 1.00 87.69 256 GLU A N 1
ATOM 2045 C CA . GLU A 1 256 ? 5.735 12.411 5.190 1.00 87.69 256 GLU A CA 1
ATOM 2046 C C . GLU A 1 256 ? 4.985 11.288 5.920 1.00 87.69 256 GLU A C 1
ATOM 2048 O O . GLU A 1 256 ? 3.916 11.539 6.484 1.00 87.69 256 GLU A O 1
ATOM 2053 N N . LEU A 1 257 ? 5.545 10.074 5.931 1.00 84.12 257 LEU A N 1
ATOM 2054 C CA . LEU A 1 257 ? 4.906 8.851 6.430 1.00 84.12 257 LEU A CA 1
ATOM 2055 C C . LEU A 1 257 ? 5.143 8.597 7.919 1.00 84.12 257 LEU A C 1
ATOM 2057 O O . LEU A 1 257 ? 4.370 7.860 8.522 1.00 84.12 257 LEU A O 1
ATOM 2061 N N . ILE A 1 258 ? 6.172 9.199 8.522 1.00 82.00 258 ILE A N 1
ATOM 2062 C CA . ILE A 1 258 ? 6.442 9.041 9.957 1.00 82.00 258 ILE A CA 1
ATOM 2063 C C . ILE A 1 258 ? 6.126 10.342 10.682 1.00 82.00 258 ILE A C 1
ATOM 2065 O O . ILE A 1 258 ? 5.136 10.419 11.403 1.00 82.00 258 ILE A O 1
ATOM 2069 N N . TYR A 1 259 ? 6.905 11.402 10.474 1.00 86.00 259 TYR A N 1
ATOM 2070 C CA . TYR A 1 259 ? 6.782 12.597 11.316 1.00 86.00 259 TYR A CA 1
ATOM 2071 C C . TYR A 1 259 ? 5.463 13.345 11.139 1.00 86.00 259 TYR A C 1
ATOM 2073 O O . TYR A 1 259 ? 4.716 13.525 12.104 1.00 86.00 259 TYR A O 1
ATOM 2081 N N . LYS A 1 260 ? 5.157 13.784 9.912 1.00 91.06 260 LYS A N 1
ATOM 2082 C CA . LYS A 1 260 ? 3.934 14.553 9.649 1.00 91.06 260 LYS A CA 1
ATOM 2083 C C . LYS A 1 260 ? 2.686 13.714 9.917 1.00 91.06 260 LYS A C 1
ATOM 2085 O O . LYS A 1 260 ? 1.701 14.235 10.437 1.00 91.06 260 LYS A O 1
ATOM 2090 N N . ARG A 1 261 ? 2.727 12.428 9.566 1.00 89.50 261 ARG A N 1
ATOM 2091 C CA . ARG A 1 261 ? 1.643 11.479 9.817 1.00 89.50 261 ARG A CA 1
ATOM 2092 C C . ARG A 1 261 ? 1.381 11.293 11.312 1.00 89.50 261 ARG A C 1
ATOM 2094 O O . ARG A 1 261 ? 0.269 11.575 11.758 1.00 89.50 261 ARG A O 1
ATOM 2101 N N . ASN A 1 262 ? 2.401 10.936 12.093 1.00 89.88 262 ASN A N 1
ATOM 2102 C CA . ASN A 1 262 ? 2.267 10.708 13.534 1.00 89.88 262 ASN A CA 1
ATOM 2103 C C . ASN A 1 262 ? 1.802 11.972 14.269 1.00 89.88 262 ASN A C 1
ATOM 2105 O O . ASN A 1 262 ? 0.970 11.887 15.173 1.00 89.88 262 ASN A O 1
ATOM 2109 N N . GLU A 1 263 ? 2.267 13.157 13.857 1.00 93.06 263 GLU A N 1
ATOM 2110 C CA . GLU A 1 263 ? 1.793 14.425 14.420 1.00 93.06 263 GLU A CA 1
ATOM 2111 C C . GLU A 1 263 ? 0.288 14.637 14.169 1.00 93.06 263 GLU A C 1
ATOM 2113 O O . GLU A 1 263 ? -0.459 14.979 15.094 1.00 93.06 263 GLU A O 1
ATOM 2118 N N . ARG A 1 264 ? -0.182 14.429 12.929 1.00 94.12 264 ARG A N 1
ATOM 2119 C CA . ARG A 1 264 ? -1.607 14.573 12.578 1.00 94.12 264 ARG A CA 1
ATOM 2120 C C . ARG A 1 264 ? -2.471 13.540 13.298 1.00 94.12 264 ARG A C 1
ATOM 2122 O O . ARG A 1 264 ? -3.490 13.918 13.881 1.00 94.12 264 ARG A O 1
ATOM 2129 N N . MET A 1 265 ? -2.061 12.273 13.291 1.00 92.75 265 MET A N 1
ATOM 2130 C CA . MET A 1 265 ? -2.778 11.190 13.967 1.00 92.75 265 MET A CA 1
ATOM 2131 C C . MET A 1 265 ? -2.858 11.436 15.472 1.00 92.75 265 MET A C 1
ATOM 2133 O O . MET A 1 265 ? -3.949 11.394 16.034 1.00 92.75 265 MET A O 1
ATOM 2137 N N . GLY A 1 266 ? -1.744 11.798 16.117 1.00 93.94 266 GLY A N 1
ATOM 2138 C CA . GLY A 1 266 ? -1.708 12.099 17.548 1.00 93.94 266 GLY A CA 1
ATOM 2139 C C . GLY A 1 266 ? -2.662 13.230 17.939 1.00 93.94 266 GLY A C 1
ATOM 2140 O O . GLY A 1 266 ? -3.418 13.098 18.903 1.00 93.94 266 GLY A O 1
ATOM 2141 N N . LYS A 1 267 ? -2.712 14.318 17.156 1.00 96.12 267 LYS A N 1
ATOM 2142 C CA . LYS A 1 267 ? -3.667 15.422 17.383 1.00 96.12 267 LYS A CA 1
ATOM 2143 C C . LYS A 1 267 ? -5.124 14.953 17.301 1.00 96.12 267 LYS A C 1
ATOM 2145 O O . LYS A 1 267 ? -5.930 15.346 18.143 1.00 96.12 267 LYS A O 1
ATOM 2150 N N . ARG A 1 268 ? -5.462 14.110 16.321 1.00 95.62 268 ARG A N 1
ATOM 2151 C CA . ARG A 1 268 ? -6.830 13.596 16.120 1.00 95.62 268 ARG A CA 1
ATOM 2152 C C . ARG A 1 268 ? -7.235 12.583 17.187 1.00 95.62 268 ARG A C 1
ATOM 2154 O O . ARG A 1 268 ? -8.336 12.686 17.715 1.00 95.62 268 ARG A O 1
ATOM 2161 N N . VAL A 1 269 ? -6.335 11.682 17.576 1.00 95.31 269 VAL A N 1
ATOM 2162 C CA . VAL A 1 269 ? -6.548 10.754 18.700 1.00 95.31 269 VAL A CA 1
ATOM 2163 C C . VAL A 1 269 ? -6.822 11.531 19.988 1.00 95.31 269 VAL A C 1
ATOM 2165 O O . VAL A 1 269 ? -7.791 11.250 20.688 1.00 95.31 269 VAL A O 1
ATOM 2168 N N . MET A 1 270 ? -6.028 12.567 20.275 1.00 95.56 270 MET A N 1
ATOM 2169 C CA . MET A 1 270 ? -6.244 13.410 21.454 1.00 95.56 270 MET A CA 1
ATOM 2170 C C . MET A 1 270 ? -7.579 14.161 21.419 1.00 95.56 270 MET A C 1
ATOM 2172 O O . MET A 1 270 ? -8.199 14.327 22.468 1.00 95.56 270 MET A O 1
ATOM 2176 N N . ALA A 1 271 ? -8.028 14.615 20.246 1.00 95.75 271 ALA A N 1
ATOM 2177 C CA . ALA A 1 271 ? -9.345 15.230 20.095 1.00 95.75 271 ALA A CA 1
ATOM 2178 C C . ALA A 1 271 ? -10.468 14.217 20.377 1.00 95.75 271 ALA A C 1
ATOM 2180 O O . ALA A 1 271 ? -11.316 14.480 21.228 1.00 95.75 271 ALA A O 1
ATOM 2181 N N . LEU A 1 272 ? -10.401 13.022 19.774 1.00 95.00 272 LEU A N 1
ATOM 2182 C CA . LEU A 1 272 ? -11.378 11.943 19.976 1.00 95.00 272 LEU A CA 1
ATOM 2183 C C . LEU A 1 272 ? -11.538 11.572 21.454 1.00 95.00 272 LEU A C 1
ATOM 2185 O O . LEU A 1 272 ? -12.664 11.477 21.945 1.00 95.00 272 LEU A O 1
ATOM 2189 N N . LEU A 1 273 ? -10.419 11.415 22.168 1.00 94.69 273 LEU A N 1
ATOM 2190 C CA . LEU A 1 273 ? -10.411 11.083 23.595 1.00 94.69 273 LEU A CA 1
ATOM 2191 C C . LEU A 1 273 ? -11.019 12.193 24.464 1.00 94.69 273 LEU A C 1
ATOM 2193 O O . LEU A 1 273 ? -11.688 11.902 25.453 1.00 94.69 273 LEU A O 1
ATOM 2197 N N . ARG A 1 274 ? -10.797 13.467 24.117 1.00 95.06 274 ARG A N 1
ATOM 2198 C CA . ARG A 1 274 ? -11.339 14.612 24.871 1.00 95.06 274 ARG A CA 1
ATOM 2199 C C . ARG A 1 274 ? -12.831 14.815 24.644 1.00 95.06 274 ARG A C 1
ATOM 2201 O O . ARG A 1 274 ? -13.527 15.221 25.568 1.00 95.06 274 ARG A O 1
ATOM 2208 N N . GLU A 1 275 ? -13.307 14.557 23.433 1.00 94.38 275 GLU A N 1
ATOM 2209 C CA . GLU A 1 275 ? -14.714 14.734 23.057 1.00 94.38 275 GLU A CA 1
ATOM 2210 C C . GLU A 1 275 ? -15.615 13.592 23.557 1.00 94.38 275 GLU A C 1
ATOM 2212 O O . GLU A 1 275 ? -16.831 13.756 23.608 1.00 94.38 275 GLU A O 1
ATOM 2217 N N . ASN A 1 276 ? -15.038 12.448 23.943 1.00 92.56 276 ASN A N 1
ATOM 2218 C CA . ASN A 1 276 ? -15.772 11.234 24.311 1.00 92.56 276 ASN A CA 1
ATOM 2219 C C . ASN A 1 276 ? -15.222 10.617 25.610 1.00 92.56 276 ASN A C 1
ATOM 2221 O O . ASN A 1 276 ? -14.669 9.516 25.608 1.00 92.56 276 ASN A O 1
ATOM 2225 N N . THR A 1 277 ? -15.352 11.327 26.730 1.00 91.19 277 THR A N 1
ATOM 2226 C CA . THR A 1 277 ? -14.792 10.901 28.027 1.00 91.19 277 THR A CA 1
ATOM 2227 C C . THR A 1 277 ? -15.493 9.687 28.647 1.00 91.19 277 THR A C 1
ATOM 2229 O O . THR A 1 277 ? -14.953 9.069 29.563 1.00 91.19 277 THR A O 1
ATOM 2232 N N . ASP A 1 278 ? -16.677 9.331 28.153 1.00 92.06 278 ASP A N 1
ATOM 2233 C CA . ASP A 1 278 ? -17.514 8.213 28.593 1.00 92.06 278 ASP A CA 1
ATOM 2234 C C . ASP A 1 278 ? -17.299 6.921 27.782 1.00 92.06 278 ASP A C 1
ATOM 2236 O O . ASP A 1 278 ? -17.829 5.869 28.145 1.00 92.06 278 ASP A O 1
ATOM 2240 N N . LYS A 1 279 ? -16.516 6.974 26.696 1.00 91.44 279 LYS A N 1
ATOM 2241 C CA . LYS A 1 279 ? -16.296 5.838 25.789 1.00 91.44 279 LYS A CA 1
ATOM 2242 C C . LYS A 1 279 ? -14.915 5.218 25.961 1.00 91.44 279 LYS A C 1
ATOM 2244 O O . LYS A 1 279 ? -13.923 5.896 26.213 1.00 91.44 279 LYS A O 1
ATOM 2249 N N . SER A 1 280 ? -14.840 3.906 25.744 1.00 94.19 280 SER A N 1
ATOM 2250 C CA . SER A 1 280 ? -13.577 3.174 25.633 1.00 94.19 280 SER A CA 1
ATOM 2251 C C . SER A 1 280 ? -13.193 2.973 24.167 1.00 94.19 280 SER A C 1
ATOM 2253 O O . SER A 1 280 ? -14.019 2.535 23.355 1.00 94.19 280 SER A O 1
ATOM 2255 N N . PHE A 1 281 ? -11.933 3.264 23.847 1.00 95.94 281 PHE A N 1
ATOM 2256 C CA . PHE A 1 281 ? -11.381 3.213 22.496 1.00 95.94 281 PHE A CA 1
ATOM 2257 C C . PHE A 1 281 ? -10.306 2.135 22.377 1.00 95.94 281 PHE A C 1
ATOM 2259 O O . PHE A 1 281 ? -9.487 1.963 23.279 1.00 95.94 281 PHE A O 1
ATOM 2266 N N . PHE A 1 282 ? -10.287 1.452 21.239 1.00 95.88 282 PHE A N 1
ATOM 2267 C CA . PHE A 1 282 ? -9.153 0.673 20.762 1.00 95.88 282 PHE A CA 1
ATOM 2268 C C . PHE A 1 282 ? -8.647 1.311 19.470 1.00 95.88 282 PHE A C 1
ATOM 2270 O O . PHE A 1 282 ? -9.433 1.561 18.560 1.00 95.88 282 PHE A O 1
ATOM 2277 N N . PHE A 1 283 ? -7.349 1.584 19.390 1.00 94.56 283 PHE A N 1
ATOM 2278 C CA . PHE A 1 283 ? -6.725 2.163 18.204 1.00 94.56 283 PHE A CA 1
ATOM 2279 C C . PHE A 1 283 ? -5.803 1.123 17.572 1.00 94.56 283 PHE A C 1
ATOM 2281 O O . PHE A 1 283 ? -4.930 0.590 18.257 1.00 94.56 283 PHE A O 1
ATOM 2288 N N . ALA A 1 284 ? -6.005 0.839 16.289 1.00 91.25 284 ALA A N 1
ATOM 2289 C CA . ALA A 1 284 ? -5.188 -0.083 15.508 1.00 91.25 284 ALA A CA 1
ATOM 2290 C C . ALA A 1 284 ? -4.497 0.702 14.388 1.00 91.25 284 ALA A C 1
ATOM 2292 O O . ALA A 1 284 ? -5.124 1.033 13.383 1.00 91.25 284 ALA A O 1
ATOM 2293 N N . PHE A 1 285 ? -3.224 1.041 14.605 1.00 87.31 285 PHE A N 1
ATOM 2294 C CA . PHE A 1 285 ? -2.393 1.784 13.658 1.00 87.31 285 PHE A CA 1
ATOM 2295 C C . PHE A 1 285 ? -1.062 1.060 13.447 1.00 87.31 285 PHE A C 1
ATOM 2297 O O . PHE A 1 285 ? -0.463 0.561 14.403 1.00 87.31 285 PHE A O 1
ATOM 2304 N N . GLY A 1 286 ? -0.567 1.073 12.217 1.00 73.38 286 GLY A N 1
ATOM 2305 C CA . GLY A 1 286 ? 0.796 0.722 11.865 1.00 73.38 286 GLY A CA 1
ATOM 2306 C C . GLY A 1 286 ? 1.7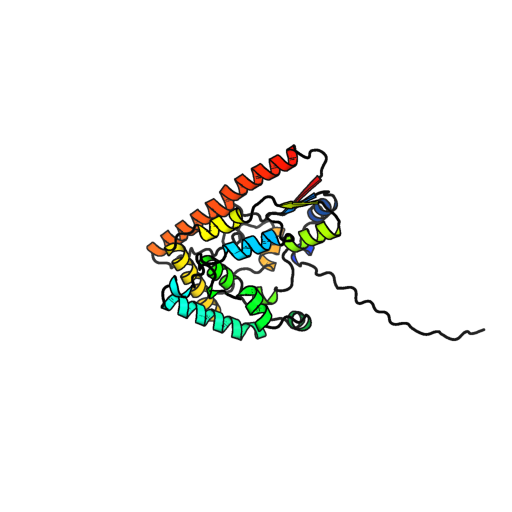85 1.714 12.472 1.00 73.38 286 GLY A C 1
ATOM 2307 O O . GLY A 1 286 ? 1.705 2.931 12.267 1.00 73.38 286 GLY A O 1
ATOM 2308 N N . ALA A 1 287 ? 2.742 1.182 13.226 1.00 59.22 287 ALA A N 1
ATOM 2309 C CA . ALA A 1 287 ? 3.806 1.964 13.830 1.00 59.22 287 ALA A CA 1
ATOM 2310 C C . ALA A 1 287 ? 4.985 2.083 12.857 1.00 59.22 287 ALA A C 1
ATOM 2312 O O . ALA A 1 287 ? 5.772 1.154 12.731 1.00 59.22 287 ALA A O 1
ATOM 2313 N N . GLY A 1 288 ? 5.140 3.236 12.204 1.00 51.53 288 GLY A N 1
ATOM 2314 C CA . GLY A 1 288 ? 6.440 3.633 11.660 1.00 51.53 288 GLY A CA 1
ATOM 2315 C C . GLY A 1 288 ? 7.293 4.186 12.800 1.00 51.53 288 GLY A C 1
ATOM 2316 O O . GLY A 1 288 ? 6.904 5.186 13.414 1.00 51.53 288 GLY A O 1
ATOM 2317 N N . THR A 1 289 ? 8.413 3.545 13.137 1.00 37.94 289 THR A N 1
ATOM 2318 C CA . THR A 1 289 ? 9.313 4.057 14.183 1.00 37.94 289 THR A CA 1
ATOM 2319 C C . THR A 1 289 ? 10.301 5.054 13.589 1.00 37.94 289 THR A C 1
ATOM 2321 O O . THR A 1 289 ? 10.858 4.814 12.520 1.00 37.94 289 THR A O 1
ATOM 2324 N N . ALA A 1 290 ? 10.488 6.184 14.277 1.00 33.88 290 ALA A N 1
ATOM 2325 C CA . ALA A 1 290 ? 11.450 7.214 13.896 1.00 33.88 290 ALA A CA 1
ATOM 2326 C C . ALA A 1 290 ? 12.892 6.732 14.072 1.00 33.88 290 ALA A C 1
ATOM 2328 O O . ALA A 1 290 ? 13.195 6.151 15.135 1.00 33.88 290 ALA A O 1
#

Sequence (290 aa):
RRRGPAGADGHGAVRPAPLGEPVWDFIPDNSKAAFHASSSVYFELDLTDPYTISGLASCQMLPHGENLQDVLPRELYRRLKRHLDYIKLMLPHWMTPDQRGKGLYADYLFNAIAGNWERKRPVWVMLMVNSLTETDIRSRGVPVLDLYLAQEAERMKKTTGAVERVEEQCHPLNGLNFSQVLFALNQTLLQHESLRAGSLQAPYTTEDLIKHYNCGDLNAVIFNHDTSQVPNFINTTLPPHEQVTAQEIDSYFRQELIYKRNERMGKRVMALLRENTDKSFFFAFGAGTA

InterPro domains:
  IPR002816 TraB/PrgY/GumN family [PF01963] (20-288)
  IPR040230 Protease TIKI1/2-like [PTHR31120] (23-288)

pLDDT: mean 80.75, std 19.06, range [26.22, 98.25]